Protein AF-A0A1F8SZS9-F1 (afdb_monomer_lite)

Structure (mmCIF, N/CA/C/O backbone):
data_AF-A0A1F8SZS9-F1
#
_entry.id   AF-A0A1F8SZS9-F1
#
loop_
_atom_site.group_PDB
_atom_site.id
_atom_site.type_symbol
_atom_site.label_atom_id
_atom_site.label_alt_id
_atom_site.label_comp_id
_atom_site.label_asym_id
_atom_site.label_entity_id
_atom_site.label_seq_id
_atom_site.pdbx_PDB_ins_code
_atom_site.Cartn_x
_atom_site.Cartn_y
_atom_site.Cartn_z
_atom_site.occupancy
_atom_site.B_iso_or_equiv
_atom_site.auth_seq_id
_atom_site.auth_comp_id
_atom_site.auth_asym_id
_atom_site.auth_atom_id
_atom_site.pdbx_PDB_model_num
ATOM 1 N N . MET A 1 1 ? -7.860 -4.361 28.506 1.00 60.66 1 MET A N 1
ATOM 2 C CA . MET A 1 1 ? -7.826 -3.673 27.198 1.00 60.66 1 MET A CA 1
ATOM 3 C C . MET A 1 1 ? -7.583 -4.716 26.126 1.00 60.66 1 MET A C 1
ATOM 5 O O . MET A 1 1 ? -6.578 -5.407 26.215 1.00 60.66 1 MET A O 1
ATOM 9 N N . ARG A 1 2 ? -8.498 -4.829 25.161 1.00 69.94 2 ARG A N 1
ATOM 10 C CA . ARG A 1 2 ? -8.515 -5.878 24.128 1.00 69.94 2 ARG A CA 1
ATOM 11 C C . ARG A 1 2 ? -7.400 -5.797 23.078 1.00 69.94 2 ARG A C 1
ATOM 13 O O . ARG A 1 2 ? -7.067 -6.808 22.478 1.00 69.94 2 ARG A O 1
ATOM 20 N N . TYR A 1 3 ? -6.812 -4.616 22.902 1.00 73.62 3 TYR A N 1
ATOM 21 C CA . TYR A 1 3 ? -5.736 -4.363 21.941 1.00 73.62 3 TYR A CA 1
ATOM 22 C C . TYR A 1 3 ? -4.439 -3.988 22.655 1.00 73.62 3 TYR A C 1
ATOM 24 O O . TYR A 1 3 ? -4.459 -3.158 23.577 1.00 73.62 3 TYR A O 1
ATOM 32 N N . GLN A 1 4 ? -3.318 -4.553 22.215 1.00 79.56 4 GLN A N 1
ATOM 33 C CA . GLN A 1 4 ? -1.979 -4.225 22.712 1.00 79.56 4 GLN A CA 1
ATOM 34 C C . GLN A 1 4 ? -1.351 -3.065 21.927 1.00 79.56 4 GLN A C 1
ATOM 36 O O . GLN A 1 4 ? -1.875 -2.597 20.915 1.00 79.56 4 GLN A O 1
ATOM 41 N N . LYS A 1 5 ? -0.232 -2.541 22.431 1.00 80.62 5 LYS A N 1
ATOM 42 C CA . LYS A 1 5 ? 0.551 -1.518 21.731 1.00 80.62 5 LYS A CA 1
ATOM 43 C 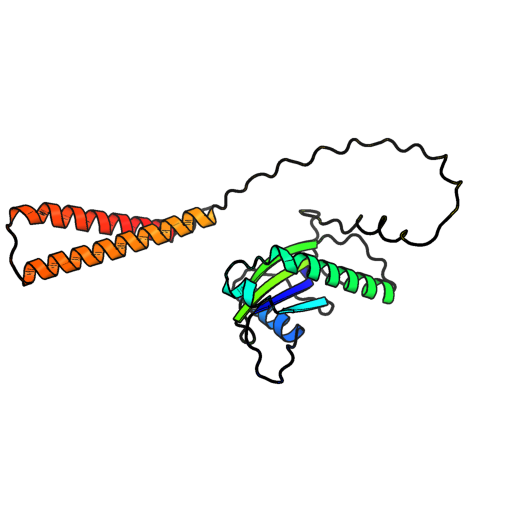C . LYS A 1 5 ? 1.078 -2.077 20.407 1.00 80.62 5 LYS A C 1
ATOM 45 O O . LYS A 1 5 ? 1.486 -3.232 20.360 1.00 80.62 5 LYS A O 1
ATOM 50 N N . ASN A 1 6 ? 1.126 -1.237 19.372 1.00 80.94 6 ASN A N 1
ATOM 51 C CA . ASN A 1 6 ? 1.583 -1.593 18.025 1.00 80.94 6 ASN A CA 1
ATOM 52 C C . ASN A 1 6 ? 0.729 -2.683 17.355 1.00 80.94 6 ASN A C 1
ATOM 54 O O . ASN A 1 6 ? 1.156 -3.292 16.376 1.00 80.94 6 ASN A O 1
ATOM 58 N N . GLU A 1 7 ? -0.492 -2.909 17.840 1.00 86.19 7 GLU A N 1
ATOM 59 C CA . GLU A 1 7 ? -1.456 -3.754 17.147 1.00 86.19 7 GLU A CA 1
ATOM 60 C C . GLU A 1 7 ? -2.302 -2.934 16.178 1.00 86.19 7 GLU A C 1
ATOM 62 O O . GLU A 1 7 ? -2.749 -1.820 16.476 1.00 86.19 7 GLU A O 1
ATOM 67 N N . ILE A 1 8 ? -2.551 -3.519 15.011 1.00 86.62 8 ILE A N 1
ATOM 68 C CA . ILE A 1 8 ? -3.539 -3.032 14.059 1.00 86.62 8 ILE A CA 1
ATOM 69 C C . ILE A 1 8 ? -4.911 -3.328 14.642 1.00 86.62 8 ILE A C 1
ATOM 71 O O . ILE A 1 8 ? -5.276 -4.482 14.853 1.00 86.62 8 ILE A O 1
ATOM 75 N N . ILE A 1 9 ? -5.693 -2.286 14.876 1.00 87.62 9 ILE A N 1
ATOM 76 C CA . ILE A 1 9 ? -7.058 -2.426 15.385 1.00 87.62 9 ILE A CA 1
ATOM 77 C C . ILE A 1 9 ? -8.066 -2.511 14.240 1.00 87.62 9 ILE A C 1
ATOM 79 O O . ILE A 1 9 ? -9.063 -3.213 14.341 1.00 87.62 9 ILE A O 1
ATOM 83 N N . SER A 1 10 ? -7.782 -1.834 13.129 1.00 90.56 10 SER A N 1
ATOM 84 C CA . SER A 1 10 ? -8.660 -1.721 11.969 1.00 90.56 10 SER A CA 1
ATOM 85 C C . SER A 1 10 ? -7.823 -1.698 10.700 1.00 90.56 10 SER A C 1
ATOM 87 O O . SER A 1 10 ? -6.796 -1.013 10.647 1.00 90.56 10 SER A O 1
ATOM 89 N N . MET A 1 11 ? -8.279 -2.434 9.689 1.00 92.94 11 MET A N 1
ATOM 90 C CA . MET A 1 11 ? -7.654 -2.503 8.376 1.00 92.94 11 MET A CA 1
ATOM 91 C C . MET A 1 11 ? -8.708 -2.319 7.286 1.00 92.94 11 MET A C 1
ATOM 93 O O . MET A 1 11 ? -9.711 -3.028 7.236 1.00 92.94 11 MET A O 1
ATOM 97 N N . ALA A 1 12 ? -8.465 -1.366 6.395 1.00 92.81 12 ALA A N 1
ATOM 98 C CA . ALA A 1 12 ? -9.247 -1.158 5.187 1.00 92.81 12 ALA A CA 1
ATOM 99 C C . ALA A 1 12 ? -8.382 -1.472 3.970 1.00 92.81 12 ALA A C 1
ATOM 101 O O . ALA A 1 12 ? -7.232 -1.040 3.881 1.00 92.81 12 ALA A O 1
ATOM 102 N N . ILE A 1 13 ? -8.946 -2.223 3.036 1.00 92.12 13 ILE A N 1
ATOM 103 C CA . ILE A 1 13 ? -8.256 -2.722 1.859 1.00 92.12 13 ILE A CA 1
ATOM 104 C C . ILE A 1 13 ? -9.070 -2.319 0.638 1.00 92.12 13 ILE A C 1
ATOM 106 O O . ILE A 1 13 ? -10.194 -2.781 0.461 1.00 92.12 13 ILE A O 1
ATOM 110 N N . VAL A 1 14 ? -8.497 -1.500 -0.234 1.00 90.56 14 VAL A N 1
ATOM 111 C CA . VAL A 1 14 ? -9.049 -1.303 -1.573 1.00 90.56 14 VAL A CA 1
ATOM 112 C C . VAL A 1 14 ? -8.185 -2.048 -2.566 1.00 90.56 14 VAL A C 1
ATOM 114 O O . VAL A 1 14 ? -6.978 -1.818 -2.639 1.00 90.56 14 VAL A O 1
ATOM 117 N N . TYR A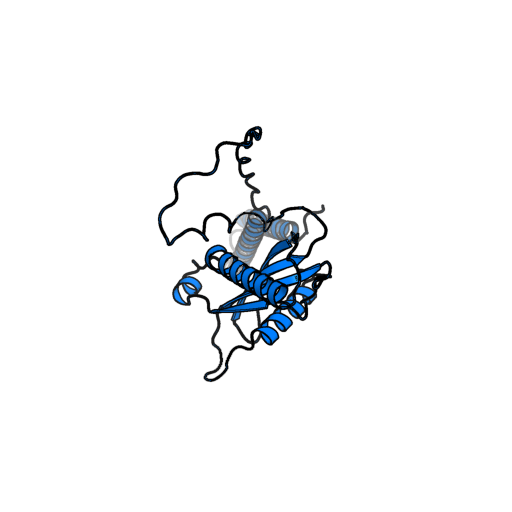 1 15 ? -8.788 -2.960 -3.317 1.00 89.75 15 TYR A N 1
ATOM 118 C CA . TYR A 1 15 ? -8.065 -3.804 -4.256 1.00 89.75 15 TYR A CA 1
ATOM 119 C C . TYR A 1 15 ? -8.578 -3.640 -5.679 1.00 89.75 15 TYR A C 1
ATOM 121 O O . TYR A 1 15 ? -9.755 -3.377 -5.904 1.00 89.75 15 TYR A O 1
ATOM 129 N N . GLU A 1 16 ? -7.689 -3.861 -6.639 1.00 86.19 16 GLU A N 1
ATOM 130 C CA . GLU A 1 16 ? -8.059 -4.065 -8.031 1.00 86.19 16 GLU A CA 1
ATOM 131 C C . GLU A 1 16 ? -7.363 -5.304 -8.594 1.00 86.19 16 GLU A C 1
ATOM 133 O O . GLU A 1 16 ? -6.205 -5.591 -8.274 1.00 86.19 16 GLU A O 1
ATOM 138 N N . GLY A 1 17 ? -8.094 -6.058 -9.411 1.00 76.19 17 GLY A N 1
ATOM 139 C CA . GLY A 1 17 ? -7.655 -7.325 -9.987 1.00 76.19 17 GLY A CA 1
ATOM 140 C C . GLY A 1 17 ? -8.827 -8.264 -10.260 1.00 76.19 17 GLY A C 1
ATOM 141 O O . GLY A 1 17 ? -9.893 -8.145 -9.658 1.00 76.19 17 GLY A O 1
ATOM 142 N N . HIS A 1 18 ? -8.627 -9.206 -11.182 1.00 68.19 18 HIS A N 1
ATOM 143 C CA . HIS A 1 18 ? -9.627 -10.228 -11.479 1.00 68.19 18 HIS A CA 1
ATOM 144 C C . HIS A 1 18 ? -9.507 -11.375 -10.479 1.00 68.19 18 HIS A C 1
ATOM 146 O O . HIS A 1 18 ? -8.478 -12.046 -10.420 1.00 68.19 18 HIS A O 1
ATOM 152 N N . LEU A 1 19 ? -10.580 -11.626 -9.731 1.00 71.12 19 LEU A N 1
ATOM 153 C CA . LEU A 1 19 ? -10.731 -12.876 -8.997 1.00 71.12 19 LEU A CA 1
ATOM 154 C C . LEU A 1 19 ? -11.171 -13.975 -9.975 1.00 71.12 19 LEU A C 1
ATOM 156 O O . LEU A 1 19 ? -11.978 -13.702 -10.871 1.00 71.12 19 LEU A O 1
ATOM 160 N N . PRO A 1 20 ? -10.678 -15.216 -9.827 1.00 70.75 20 PRO A N 1
ATOM 161 C CA . PRO A 1 20 ? -11.191 -16.343 -10.593 1.00 70.75 20 PRO A CA 1
ATOM 162 C C . PRO A 1 20 ? -12.713 -16.454 -10.442 1.00 70.75 20 PRO A C 1
ATOM 164 O O . PRO A 1 20 ? -13.258 -16.231 -9.357 1.00 70.75 20 PRO A O 1
ATOM 167 N N . GLN A 1 21 ? -13.411 -16.792 -11.529 1.00 68.62 21 GLN A N 1
ATOM 168 C CA . GLN A 1 21 ? -14.869 -16.930 -11.503 1.00 68.62 21 GLN A CA 1
ATOM 169 C C . GLN A 1 21 ? -15.297 -17.927 -10.415 1.00 68.62 21 GLN A C 1
ATOM 171 O O . GLN A 1 21 ? -14.806 -19.051 -10.366 1.00 68.62 21 GLN A O 1
ATOM 176 N N . GLY A 1 22 ? -16.223 -17.506 -9.549 1.00 68.19 22 GLY A N 1
ATOM 177 C CA . GLY A 1 22 ? -16.738 -18.333 -8.454 1.00 68.19 22 GLY A CA 1
ATOM 178 C C . GLY A 1 22 ? -15.904 -18.315 -7.168 1.00 68.19 22 GLY A C 1
ATOM 179 O O . GLY A 1 22 ? -16.245 -19.034 -6.232 1.00 68.19 22 GLY A O 1
ATOM 180 N N . HIS A 1 23 ? -14.847 -17.502 -7.077 1.00 71.69 23 HIS A N 1
ATOM 181 C CA . HIS A 1 23 ? -14.125 -17.288 -5.822 1.00 71.69 23 HIS A CA 1
ATOM 182 C C . HIS A 1 23 ? -14.594 -16.032 -5.090 1.00 71.69 23 HIS A C 1
ATOM 184 O O . HIS A 1 23 ? -14.613 -14.930 -5.636 1.00 71.69 23 HIS A O 1
ATOM 190 N N . THR A 1 24 ? -14.949 -16.208 -3.818 1.00 80.06 24 THR A N 1
ATOM 191 C CA . THR A 1 24 ? -15.121 -15.117 -2.860 1.00 80.06 24 THR A CA 1
ATOM 192 C C . THR A 1 24 ? -13.763 -14.757 -2.280 1.00 80.06 24 THR A C 1
ATOM 194 O O . THR A 1 24 ? -13.006 -15.644 -1.886 1.00 80.06 24 THR A O 1
ATOM 197 N N . LEU A 1 25 ? -13.454 -13.465 -2.211 1.00 83.00 25 LEU A N 1
ATOM 198 C CA . LEU A 1 25 ? -12.228 -12.999 -1.580 1.00 83.00 25 LEU A CA 1
ATOM 199 C C . LEU A 1 25 ? -12.282 -13.275 -0.073 1.00 83.00 25 LEU A C 1
ATOM 201 O O . LEU A 1 25 ? -13.131 -12.717 0.624 1.00 83.00 25 LEU A O 1
ATOM 205 N N . ASP A 1 26 ? -11.361 -14.097 0.426 1.00 89.12 26 ASP A N 1
ATOM 206 C CA . ASP A 1 26 ? -11.123 -14.205 1.863 1.00 89.12 26 ASP A CA 1
ATOM 207 C C . ASP A 1 26 ? -10.348 -12.966 2.329 1.00 89.12 26 ASP A C 1
ATOM 209 O O . ASP A 1 26 ? -9.155 -12.792 2.067 1.00 89.12 26 ASP A O 1
ATOM 213 N N . VAL A 1 27 ? -11.078 -12.075 2.994 1.00 90.06 27 VAL A N 1
ATOM 214 C CA . VAL A 1 27 ? -10.586 -10.774 3.445 1.00 90.06 27 VAL A CA 1
ATOM 215 C C . VAL A 1 27 ? -9.492 -10.920 4.506 1.00 90.06 27 VAL A C 1
ATOM 217 O O . VAL A 1 27 ? -8.547 -10.130 4.515 1.00 90.06 27 VAL A O 1
ATOM 220 N N . HIS A 1 28 ? -9.573 -11.941 5.363 1.00 88.19 28 HIS A N 1
ATOM 221 C CA . HIS A 1 28 ? -8.559 -12.183 6.388 1.00 88.19 28 HIS A CA 1
ATOM 222 C C . HIS A 1 28 ? -7.300 -12.806 5.790 1.00 88.19 28 HIS A C 1
ATOM 224 O O . HIS A 1 28 ? -6.203 -12.355 6.113 1.00 88.19 28 HIS A O 1
ATOM 230 N N . ALA A 1 29 ? -7.439 -13.762 4.865 1.00 88.19 29 ALA A N 1
ATOM 231 C CA . ALA A 1 29 ? -6.288 -14.310 4.146 1.00 88.19 29 ALA A CA 1
ATOM 232 C C . ALA A 1 29 ? -5.534 -13.216 3.369 1.00 88.19 29 ALA A C 1
ATOM 234 O O . ALA A 1 29 ? -4.303 -13.160 3.406 1.00 88.19 29 ALA A O 1
ATOM 235 N N . LEU A 1 30 ? -6.269 -12.298 2.728 1.00 88.81 30 LEU A N 1
ATOM 236 C CA . LEU A 1 30 ? -5.680 -11.144 2.051 1.00 88.81 30 LEU A CA 1
ATOM 237 C C . LEU A 1 30 ? -4.950 -10.214 3.035 1.00 88.81 30 LEU A C 1
ATOM 239 O O . LEU A 1 30 ? -3.834 -9.778 2.751 1.00 88.81 30 LEU A O 1
ATOM 243 N N . ALA A 1 31 ? -5.549 -9.917 4.191 1.00 90.06 31 ALA A N 1
ATOM 244 C CA . ALA A 1 31 ? -4.918 -9.094 5.220 1.00 90.06 31 ALA A CA 1
ATOM 245 C C . ALA A 1 31 ? -3.613 -9.706 5.741 1.00 90.06 31 ALA A C 1
ATOM 247 O O . ALA A 1 31 ? -2.607 -9.002 5.832 1.00 90.06 31 ALA A O 1
ATOM 248 N N . SER A 1 32 ? -3.607 -11.009 6.030 1.00 89.69 32 SER A N 1
ATOM 249 C CA . SER A 1 32 ? -2.408 -11.733 6.458 1.00 89.69 32 SER A CA 1
ATOM 250 C C . SER A 1 32 ? -1.299 -11.663 5.408 1.00 89.69 32 SER A C 1
ATOM 252 O O . SER A 1 32 ? -0.180 -11.281 5.737 1.00 89.69 32 SER A O 1
ATOM 254 N N . GLU A 1 33 ? -1.609 -11.919 4.132 1.00 89.88 33 GLU A N 1
ATOM 255 C CA . GLU A 1 33 ? -0.614 -11.844 3.053 1.00 89.88 33 GLU A CA 1
ATOM 256 C C . GLU A 1 33 ? -0.013 -10.433 2.910 1.00 89.88 33 GLU A C 1
ATOM 258 O O . GLU A 1 33 ? 1.193 -10.264 2.709 1.00 89.88 33 GLU A O 1
ATOM 263 N N . ILE A 1 34 ? -0.853 -9.398 3.006 1.00 89.75 34 ILE A N 1
ATOM 264 C CA . ILE A 1 34 ? -0.411 -8.000 2.957 1.00 89.75 34 ILE A CA 1
ATOM 265 C C . ILE A 1 34 ? 0.549 -7.697 4.106 1.00 89.75 34 ILE A C 1
ATOM 267 O O . ILE A 1 34 ? 1.556 -7.019 3.888 1.00 89.75 34 ILE A O 1
ATOM 271 N N . MET A 1 35 ? 0.242 -8.185 5.308 1.00 89.06 35 MET A N 1
ATOM 272 C CA . MET A 1 35 ? 1.070 -7.979 6.492 1.00 89.06 35 MET A CA 1
ATOM 273 C C . MET A 1 35 ? 2.418 -8.680 6.373 1.00 89.06 35 MET A C 1
ATOM 275 O O . MET A 1 35 ? 3.444 -8.031 6.573 1.00 89.06 35 MET A O 1
ATOM 279 N N . ASP A 1 36 ? 2.430 -9.939 5.931 1.00 87.69 36 ASP A N 1
ATOM 280 C CA . ASP A 1 36 ? 3.664 -10.688 5.684 1.00 87.69 36 ASP A CA 1
ATOM 281 C C . ASP A 1 36 ? 4.577 -9.939 4.703 1.00 87.69 36 ASP A C 1
ATOM 283 O O . ASP A 1 36 ? 5.782 -9.790 4.925 1.00 87.69 36 ASP A O 1
ATOM 287 N N . LYS A 1 37 ? 4.000 -9.391 3.627 1.00 86.31 37 LYS A N 1
ATOM 288 C CA . LYS A 1 37 ? 4.744 -8.580 2.656 1.00 86.31 37 LYS A CA 1
ATOM 289 C C . LYS A 1 37 ? 5.247 -7.274 3.252 1.00 86.31 37 LYS A C 1
ATOM 291 O O . LYS A 1 37 ? 6.403 -6.920 3.026 1.00 86.31 37 LYS A O 1
ATOM 296 N N . ALA A 1 38 ? 4.419 -6.566 4.017 1.00 84.56 38 ALA A N 1
ATOM 297 C CA . ALA A 1 38 ? 4.803 -5.316 4.667 1.00 84.56 38 ALA A CA 1
ATOM 298 C C . ALA A 1 38 ? 5.952 -5.510 5.677 1.00 84.56 38 ALA A C 1
ATOM 300 O O . ALA A 1 38 ? 6.813 -4.633 5.810 1.00 84.56 38 ALA A O 1
ATOM 301 N N . HIS A 1 39 ? 6.009 -6.667 6.345 1.00 85.31 39 HIS A N 1
ATOM 302 C CA . HIS A 1 39 ? 7.130 -7.061 7.201 1.00 85.31 39 HIS A CA 1
ATOM 303 C C . HIS A 1 39 ? 8.397 -7.362 6.404 1.00 85.31 39 HIS A C 1
ATOM 305 O O . HIS A 1 39 ? 9.466 -6.886 6.780 1.00 85.31 39 HIS A O 1
ATOM 311 N N . GLN A 1 40 ? 8.295 -8.072 5.276 1.00 83.75 40 GLN A N 1
ATOM 312 C CA . GLN A 1 40 ? 9.451 -8.370 4.415 1.00 83.75 40 GLN A CA 1
ATOM 313 C C . GLN A 1 40 ? 10.144 -7.107 3.891 1.00 83.75 40 GLN A C 1
ATOM 315 O O . GLN A 1 40 ? 11.370 -7.060 3.813 1.00 83.75 40 GLN A O 1
ATOM 320 N N . VAL A 1 41 ? 9.375 -6.067 3.558 1.00 78.50 41 VAL A N 1
ATOM 321 C CA . VAL A 1 41 ? 9.920 -4.773 3.106 1.00 78.50 41 VAL A CA 1
ATOM 322 C C . VAL A 1 41 ? 10.275 -3.828 4.259 1.00 78.50 41 VAL A C 1
ATOM 324 O O . VAL A 1 41 ? 10.590 -2.662 4.024 1.00 78.50 41 VAL A O 1
ATOM 327 N N . ASN A 1 42 ? 10.223 -4.319 5.502 1.00 76.00 42 ASN A N 1
ATOM 328 C CA . ASN A 1 42 ? 10.530 -3.588 6.729 1.00 76.00 42 ASN A CA 1
ATOM 329 C C . ASN A 1 42 ? 9.704 -2.293 6.911 1.00 76.00 42 ASN A C 1
ATOM 331 O O . ASN A 1 42 ? 10.133 -1.369 7.599 1.00 76.00 42 ASN A O 1
ATOM 335 N N . GLN A 1 43 ? 8.524 -2.204 6.281 1.00 70.56 43 GLN A N 1
ATOM 336 C CA . GLN A 1 43 ? 7.649 -1.024 6.351 1.00 70.56 43 GLN A CA 1
ATOM 337 C C . GLN A 1 43 ? 6.847 -0.973 7.654 1.00 70.56 43 GLN A C 1
ATOM 339 O O . GLN A 1 43 ? 6.544 0.111 8.144 1.00 70.56 43 GLN A O 1
ATOM 344 N N . LEU A 1 44 ? 6.511 -2.140 8.208 1.00 76.69 44 LEU A N 1
ATOM 345 C CA . LEU A 1 44 ? 5.716 -2.300 9.429 1.00 76.69 44 LEU A CA 1
ATOM 346 C C . LEU A 1 44 ? 6.443 -3.170 10.460 1.00 76.69 44 LEU A C 1
ATOM 348 O O . LEU A 1 44 ? 5.815 -3.972 11.151 1.00 76.69 44 LEU A O 1
ATOM 352 N N . ALA A 1 45 ? 7.772 -3.050 10.532 1.00 69.44 45 ALA A N 1
ATOM 353 C CA . ALA A 1 45 ? 8.568 -3.756 11.529 1.00 69.44 45 ALA A CA 1
ATOM 354 C C . ALA A 1 45 ? 7.945 -3.541 12.917 1.00 69.44 45 ALA A C 1
ATOM 356 O O . ALA A 1 45 ? 7.676 -2.401 13.289 1.00 69.44 45 ALA A O 1
ATOM 357 N N . GLU A 1 46 ? 7.685 -4.630 13.645 1.00 78.38 46 GLU A N 1
ATOM 358 C CA . GLU A 1 46 ? 7.100 -4.643 15.001 1.00 78.38 46 GLU A CA 1
ATOM 359 C C . GLU A 1 46 ? 5.576 -4.435 15.110 1.00 78.38 46 GLU A C 1
ATOM 361 O O . GLU A 1 46 ? 5.035 -4.591 16.204 1.00 78.38 46 GLU A O 1
ATOM 366 N N . ILE A 1 47 ? 4.859 -4.141 14.017 1.00 83.75 47 ILE A N 1
ATOM 367 C CA . ILE A 1 47 ? 3.394 -3.978 14.039 1.00 83.75 47 ILE A CA 1
ATOM 368 C C . ILE A 1 47 ? 2.713 -5.310 13.726 1.00 83.75 47 ILE A C 1
ATOM 370 O O . ILE A 1 47 ? 3.023 -5.939 12.716 1.00 83.75 47 ILE A O 1
ATOM 374 N N . GLN A 1 48 ? 1.758 -5.731 14.555 1.00 86.06 48 GLN A N 1
ATOM 375 C CA . GLN A 1 48 ? 1.067 -7.018 14.400 1.00 86.06 48 GLN A CA 1
ATOM 376 C C . GLN A 1 48 ? -0.415 -6.838 14.068 1.00 86.06 48 GLN A C 1
ATOM 378 O O . GLN A 1 48 ? -1.053 -5.879 14.505 1.00 86.06 48 GLN A O 1
ATOM 383 N N . LEU A 1 49 ? -0.969 -7.775 13.296 1.00 85.06 49 LEU A N 1
ATOM 384 C CA . LEU A 1 49 ? -2.409 -7.860 13.068 1.00 85.06 49 LEU A CA 1
ATOM 385 C C . LEU A 1 49 ? -3.062 -8.488 14.303 1.00 85.06 49 LEU A C 1
ATOM 387 O O . LEU A 1 49 ? -2.731 -9.616 14.665 1.00 85.06 49 LEU A O 1
ATOM 391 N N . SER A 1 50 ? -3.960 -7.758 14.963 1.00 85.25 50 SER A N 1
ATOM 392 C CA . SER A 1 50 ? -4.665 -8.274 16.136 1.00 85.25 50 SER A CA 1
ATOM 393 C C . SER A 1 50 ? -5.633 -9.393 15.717 1.00 85.25 50 SER A C 1
ATOM 395 O O . SER A 1 50 ? -6.279 -9.292 14.672 1.00 85.25 50 SER A O 1
ATOM 397 N N . PRO A 1 51 ? -5.839 -10.441 16.533 1.00 82.50 51 PRO A N 1
ATOM 398 C CA . PRO A 1 51 ? -6.883 -11.438 16.270 1.00 82.50 51 PRO A CA 1
ATOM 399 C C . PRO A 1 51 ? -8.299 -10.839 16.279 1.00 82.50 51 PRO A C 1
ATOM 401 O O . PRO A 1 51 ? -9.242 -11.468 15.808 1.00 82.50 51 PRO A O 1
ATOM 404 N N . HIS A 1 52 ? -8.458 -9.630 16.823 1.00 84.94 52 HIS A N 1
ATOM 405 C CA . HIS A 1 52 ? -9.719 -8.895 16.861 1.00 84.94 52 HIS A CA 1
ATOM 406 C C . HIS A 1 52 ? -9.792 -7.770 15.825 1.00 84.94 52 HIS A C 1
ATOM 408 O O . HIS A 1 52 ? -10.723 -6.969 15.870 1.00 84.94 52 HIS A O 1
ATOM 414 N N . THR A 1 53 ? -8.824 -7.677 14.906 1.00 87.56 53 THR A N 1
ATOM 415 C CA . THR A 1 53 ? -8.852 -6.652 13.863 1.00 87.56 53 THR A CA 1
ATOM 416 C C . THR A 1 53 ? -10.084 -6.829 12.985 1.00 87.56 53 THR A C 1
ATOM 418 O O . THR A 1 53 ? -10.284 -7.881 12.377 1.00 87.56 53 THR A O 1
ATOM 421 N N . ILE A 1 54 ? -10.867 -5.761 12.851 1.00 89.88 54 ILE A N 1
ATOM 422 C CA . ILE A 1 54 ? -11.907 -5.691 11.827 1.00 89.88 54 ILE A CA 1
ATOM 423 C C . ILE A 1 54 ? -11.251 -5.313 10.502 1.00 89.88 54 ILE A C 1
ATOM 425 O O . ILE A 1 54 ? -10.602 -4.267 10.385 1.00 89.88 54 ILE A O 1
ATOM 429 N N . VAL A 1 55 ? -11.416 -6.186 9.509 1.00 92.62 55 VAL A N 1
ATOM 430 C CA . VAL A 1 55 ? -10.870 -6.008 8.165 1.00 92.62 55 VAL A CA 1
ATOM 431 C C . VAL A 1 55 ? -12.015 -5.829 7.178 1.00 92.62 55 VAL A C 1
ATOM 433 O O . VAL A 1 55 ? -12.894 -6.684 7.074 1.00 92.62 55 VAL A O 1
ATOM 436 N N . LYS A 1 56 ? -11.981 -4.743 6.405 1.00 92.62 56 LYS A N 1
ATOM 437 C CA . LYS A 1 56 ? -12.878 -4.550 5.262 1.00 92.62 56 LYS A CA 1
ATOM 438 C C . LYS A 1 56 ? -12.091 -4.501 3.972 1.00 92.62 56 LYS A C 1
ATOM 440 O O . LYS A 1 56 ? -11.089 -3.796 3.884 1.00 92.62 56 LYS A O 1
ATOM 445 N N . ALA A 1 57 ? -12.590 -5.202 2.960 1.00 90.75 57 ALA A N 1
ATOM 446 C CA . ALA A 1 57 ? -12.063 -5.131 1.610 1.00 90.75 57 ALA A CA 1
ATOM 447 C C . ALA A 1 57 ? -13.144 -4.664 0.638 1.00 90.75 57 ALA A C 1
ATOM 449 O O . ALA A 1 57 ? -14.270 -5.159 0.665 1.00 90.75 57 ALA A O 1
ATOM 450 N N . GLN A 1 58 ? -12.785 -3.739 -0.242 1.00 89.88 58 GLN A N 1
ATOM 451 C CA . GLN A 1 58 ? -13.647 -3.250 -1.305 1.00 89.88 58 GLN A CA 1
ATOM 452 C C . GLN A 1 58 ? -12.880 -3.256 -2.621 1.00 89.88 58 GLN A C 1
ATOM 454 O O . GLN A 1 58 ? -11.696 -2.926 -2.675 1.00 89.88 58 GLN A O 1
ATOM 459 N N . ARG A 1 59 ? -13.566 -3.641 -3.695 1.00 87.25 59 ARG A N 1
ATOM 460 C CA . ARG A 1 59 ? -13.004 -3.524 -5.033 1.00 87.25 59 ARG A CA 1
ATOM 461 C C . ARG A 1 59 ? -13.021 -2.059 -5.473 1.00 87.25 59 ARG A C 1
ATOM 463 O O . ARG A 1 59 ? -14.043 -1.392 -5.314 1.00 87.25 59 ARG A O 1
ATOM 470 N N . ALA A 1 60 ? -11.908 -1.581 -6.020 1.00 86.25 60 ALA A N 1
ATOM 471 C CA . ALA A 1 60 ? -11.821 -0.253 -6.606 1.00 86.25 60 ALA A CA 1
ATOM 472 C C . ALA A 1 60 ? -12.790 -0.118 -7.789 1.00 86.25 60 ALA A C 1
ATOM 474 O O . ALA A 1 60 ? -13.119 -1.089 -8.471 1.00 86.25 60 ALA A O 1
ATOM 475 N N . ASP A 1 61 ? -13.219 1.112 -8.054 1.00 83.31 61 ASP A N 1
ATOM 476 C CA . ASP A 1 61 ? -13.901 1.441 -9.301 1.00 83.31 61 ASP A CA 1
ATOM 477 C C . ASP A 1 61 ? -12.921 1.234 -10.469 1.00 83.31 61 ASP A C 1
ATOM 479 O O . ASP A 1 61 ? -11.937 1.969 -10.597 1.00 83.31 61 ASP A O 1
ATOM 483 N N . GLU A 1 62 ? -13.181 0.215 -11.298 1.00 80.50 62 GLU A N 1
ATOM 484 C CA . GLU A 1 62 ? -12.327 -0.157 -12.432 1.00 80.50 62 GLU A CA 1
ATOM 485 C C . GLU A 1 62 ? -12.062 1.046 -13.344 1.00 80.50 62 GLU A C 1
ATOM 487 O O . GLU A 1 62 ? -10.923 1.302 -13.738 1.00 80.50 62 GLU A O 1
ATOM 492 N N . GLN A 1 63 ? -13.103 1.825 -13.654 1.00 81.44 63 GLN A N 1
ATOM 493 C CA . GLN A 1 63 ? -13.005 2.935 -14.591 1.00 81.44 63 GLN A CA 1
ATOM 494 C C . GLN A 1 63 ? -12.065 4.012 -14.050 1.00 81.44 63 GLN A C 1
ATOM 496 O O . GLN A 1 63 ? -11.186 4.470 -14.782 1.00 81.44 63 GLN A O 1
ATOM 501 N N . LYS A 1 64 ? -12.209 4.371 -12.768 1.00 78.50 64 LYS A N 1
ATOM 502 C CA . LYS A 1 64 ? -11.322 5.339 -12.099 1.00 78.50 64 LYS A CA 1
ATOM 503 C C . LYS A 1 64 ? -9.898 4.813 -11.931 1.00 78.50 64 LYS A C 1
ATOM 505 O O . LYS A 1 64 ? -8.942 5.591 -11.959 1.00 78.50 64 LYS A O 1
ATOM 510 N N . PHE A 1 65 ? -9.750 3.507 -11.721 1.00 78.25 65 PHE A N 1
ATOM 511 C CA . PHE A 1 65 ? -8.449 2.874 -11.546 1.00 78.25 65 PHE A CA 1
ATOM 512 C C . PHE A 1 65 ? -7.644 2.890 -12.849 1.00 78.25 65 PHE A C 1
ATOM 514 O O . PHE A 1 65 ? -6.511 3.377 -12.863 1.00 78.25 65 PHE A O 1
ATOM 521 N N . TYR A 1 66 ? -8.230 2.432 -13.961 1.00 77.69 66 TYR A N 1
ATOM 522 C CA . TYR A 1 66 ? -7.542 2.386 -15.257 1.00 77.69 66 TYR A CA 1
ATOM 523 C C . TYR A 1 66 ? -7.377 3.763 -15.910 1.00 77.69 66 TYR A C 1
ATOM 525 O O . TYR A 1 66 ? -6.462 3.940 -16.713 1.00 77.69 66 TYR A O 1
ATOM 533 N N . SER A 1 67 ? -8.184 4.763 -15.540 1.00 81.06 67 SER A N 1
ATOM 534 C CA . SER A 1 67 ? -7.943 6.157 -15.938 1.00 81.06 67 SER A CA 1
ATOM 535 C C . SER A 1 67 ? -6.787 6.817 -15.176 1.00 81.06 67 SER A C 1
ATOM 537 O O . SER A 1 67 ? -6.413 7.942 -15.501 1.00 81.06 67 SER A O 1
ATOM 539 N N . GLY A 1 68 ? -6.223 6.152 -14.158 1.00 74.12 68 GLY A N 1
ATOM 540 C CA . GLY A 1 68 ? -5.140 6.685 -13.328 1.00 74.12 68 GLY A CA 1
ATOM 541 C C . GLY A 1 68 ? -5.569 7.810 -12.382 1.00 74.12 68 GLY A C 1
ATOM 542 O O . GLY A 1 68 ? -4.716 8.437 -11.760 1.00 74.12 68 GLY A O 1
ATOM 543 N N . SER A 1 69 ? -6.874 8.064 -12.263 1.00 75.50 69 SER A N 1
ATOM 544 C CA . SER A 1 69 ? -7.448 9.110 -11.408 1.00 75.50 69 SER A CA 1
ATOM 545 C C . SER A 1 69 ? -7.911 8.585 -10.048 1.00 75.50 69 SER A C 1
ATOM 547 O O . SER A 1 69 ? -8.576 9.306 -9.313 1.00 75.50 69 SER A O 1
ATOM 549 N N . TYR A 1 70 ? -7.635 7.319 -9.734 1.00 76.88 70 TYR A N 1
ATOM 550 C CA . TYR A 1 70 ? -8.014 6.728 -8.459 1.00 76.88 70 TYR A CA 1
ATOM 551 C C . TYR A 1 70 ? -7.098 7.221 -7.336 1.00 76.88 70 TYR A C 1
ATOM 553 O O . TYR A 1 70 ? -5.905 6.897 -7.315 1.00 76.88 70 TYR A O 1
ATOM 561 N N . GLU A 1 71 ? -7.666 7.956 -6.380 1.00 77.12 71 GLU A N 1
ATOM 562 C CA . GLU A 1 71 ? -6.978 8.351 -5.157 1.00 77.12 71 GLU A CA 1
ATOM 563 C C . GLU A 1 71 ? -7.494 7.537 -3.958 1.00 77.12 71 GLU A C 1
ATOM 565 O O . GLU A 1 71 ? -8.681 7.562 -3.644 1.00 77.12 71 GLU A O 1
ATOM 570 N N . PRO A 1 72 ? -6.612 6.847 -3.212 1.00 71.38 72 PRO A N 1
ATOM 571 C CA . PRO A 1 72 ? -7.016 6.048 -2.051 1.00 71.38 72 PRO A CA 1
ATOM 572 C C . PRO A 1 72 ? -7.579 6.896 -0.896 1.00 71.38 72 PRO A C 1
ATOM 574 O O . PRO A 1 72 ? -8.169 6.352 0.036 1.00 71.38 72 PRO A O 1
ATOM 577 N N . ALA A 1 73 ? -7.382 8.218 -0.940 1.00 76.44 73 ALA A N 1
ATOM 578 C CA . ALA A 1 73 ? -7.916 9.167 0.030 1.00 76.44 73 ALA A CA 1
ATOM 579 C C . ALA A 1 73 ? -9.450 9.285 -0.025 1.00 76.44 73 ALA A C 1
ATOM 581 O O . ALA A 1 73 ? -10.041 9.725 0.959 1.00 76.44 73 ALA A O 1
ATOM 582 N N . ASP A 1 74 ? -10.080 8.860 -1.124 1.00 79.56 74 ASP A N 1
ATOM 583 C CA . ASP A 1 74 ? -11.532 8.930 -1.292 1.00 79.56 74 ASP A CA 1
ATOM 584 C C . ASP A 1 74 ? -12.256 7.812 -0.521 1.00 79.56 74 ASP A C 1
ATOM 586 O O . ASP A 1 74 ? -13.263 8.061 0.145 1.00 79.56 74 ASP A O 1
ATOM 590 N N . ASP A 1 75 ? -11.722 6.586 -0.561 1.00 83.12 75 ASP A N 1
ATOM 591 C CA . ASP A 1 75 ? -12.415 5.399 -0.039 1.00 83.12 75 ASP A CA 1
ATOM 592 C C . ASP A 1 75 ? -11.866 4.917 1.313 1.00 83.12 75 ASP A C 1
ATOM 594 O O . ASP A 1 75 ? -12.637 4.569 2.214 1.00 83.12 75 ASP A O 1
ATOM 598 N N . LEU A 1 76 ? -10.536 4.912 1.499 1.00 84.94 76 LEU A N 1
ATOM 599 C CA . LEU A 1 76 ? -9.918 4.320 2.692 1.00 84.94 76 LEU A CA 1
ATOM 600 C C . LEU A 1 76 ? -10.354 4.982 4.007 1.00 84.94 76 LEU A C 1
ATOM 602 O O . LEU A 1 76 ? -10.653 4.239 4.944 1.00 84.94 76 LEU A O 1
ATOM 606 N N . PRO A 1 77 ? -10.426 6.326 4.137 1.00 85.56 77 PRO A N 1
ATOM 607 C CA . PRO A 1 77 ? -10.834 6.947 5.397 1.00 85.56 77 PRO A CA 1
ATOM 608 C C . PRO A 1 77 ? -12.253 6.555 5.811 1.00 85.56 77 PRO A C 1
ATOM 610 O O . PRO A 1 77 ? -12.494 6.269 6.983 1.00 85.56 77 PRO A O 1
ATOM 613 N N . ARG A 1 78 ? -13.178 6.482 4.848 1.00 87.56 78 ARG A N 1
ATOM 614 C CA . ARG A 1 78 ? -14.561 6.072 5.101 1.00 87.56 78 ARG A CA 1
ATOM 615 C C . ARG A 1 78 ? -14.627 4.616 5.557 1.00 87.56 78 ARG A C 1
ATOM 617 O O . ARG A 1 78 ? -15.262 4.324 6.567 1.00 87.56 78 ARG A O 1
ATOM 624 N N . MET A 1 79 ? -13.945 3.710 4.857 1.00 89.56 79 MET A N 1
ATOM 625 C CA . MET A 1 79 ? -13.901 2.295 5.243 1.00 89.56 79 MET A CA 1
ATOM 626 C C . MET A 1 79 ? -13.293 2.102 6.637 1.00 89.56 79 MET A C 1
ATOM 628 O O . MET A 1 79 ? -13.824 1.350 7.451 1.00 89.56 79 MET A O 1
ATOM 632 N N . LEU A 1 80 ? -12.209 2.820 6.936 1.00 87.00 80 LEU A N 1
ATOM 633 C CA . LEU A 1 80 ? -11.562 2.793 8.243 1.00 87.00 80 LEU A CA 1
ATOM 634 C C . LEU A 1 80 ? -12.494 3.267 9.366 1.00 87.00 80 LEU A C 1
ATOM 636 O O . LEU A 1 80 ? -12.514 2.654 10.435 1.00 87.00 80 LEU A O 1
ATOM 640 N N . GLN A 1 81 ? -13.283 4.320 9.132 1.00 85.31 81 GLN A N 1
ATOM 641 C CA . GLN A 1 81 ? -14.294 4.794 10.082 1.00 85.31 81 GLN A CA 1
ATOM 642 C C . GLN A 1 81 ? -15.383 3.746 10.332 1.00 85.31 81 GLN A C 1
ATOM 644 O O . GLN A 1 81 ? -15.781 3.534 11.478 1.00 85.31 81 GLN A O 1
ATOM 649 N N . GLU A 1 82 ? -15.839 3.051 9.290 1.00 88.75 82 GLU A N 1
ATOM 650 C CA . GLU A 1 82 ? -16.812 1.969 9.447 1.00 88.75 82 GLU A CA 1
ATOM 651 C C . GLU A 1 82 ? -16.258 0.812 10.286 1.00 88.75 82 GLU A C 1
ATOM 653 O O . GLU A 1 82 ? -16.951 0.332 11.182 1.00 88.75 82 GLU A O 1
ATOM 658 N N . CYS A 1 83 ? -15.004 0.409 10.058 1.00 89.31 83 CYS A N 1
ATOM 659 C CA . CYS A 1 83 ? -14.335 -0.596 10.885 1.00 89.31 83 CYS A CA 1
ATOM 660 C C . CYS A 1 83 ? -14.243 -0.153 12.354 1.00 89.31 83 CYS A C 1
ATOM 662 O O . CYS A 1 83 ? -14.504 -0.944 13.255 1.00 89.31 83 CYS A O 1
ATOM 664 N N . ILE A 1 84 ? -13.920 1.118 12.623 1.00 86.00 84 ILE A N 1
ATOM 665 C CA . ILE A 1 84 ? -13.882 1.659 13.994 1.00 86.00 84 ILE A CA 1
ATOM 666 C C . ILE A 1 84 ? -15.262 1.626 14.650 1.00 86.00 84 ILE A C 1
ATOM 668 O O . ILE A 1 84 ? -15.377 1.278 15.827 1.00 86.00 84 ILE A O 1
ATOM 672 N N . ARG A 1 85 ? -16.318 1.960 13.903 1.00 86.69 85 ARG A N 1
ATOM 673 C CA . ARG A 1 85 ? -17.695 1.865 14.398 1.00 86.69 85 ARG A CA 1
ATOM 674 C C . ARG A 1 85 ? -18.049 0.427 14.782 1.00 86.69 85 ARG A C 1
ATOM 676 O O . ARG A 1 85 ? -18.670 0.218 15.819 1.00 86.69 85 ARG A O 1
ATOM 683 N N . GLU A 1 86 ? -17.627 -0.551 13.986 1.00 88.19 86 GLU A N 1
ATOM 684 C CA . GLU A 1 86 ? -17.827 -1.976 14.278 1.00 88.19 86 GLU A CA 1
ATOM 685 C C . GLU A 1 86 ? -17.025 -2.433 15.499 1.00 88.19 86 GLU A C 1
ATOM 687 O O . GLU A 1 86 ? -17.587 -3.085 16.373 1.00 88.19 86 GLU A O 1
ATOM 692 N N . ILE A 1 87 ? -15.767 -2.005 15.635 1.00 86.25 87 ILE A N 1
ATOM 693 C CA . ILE A 1 87 ? -14.952 -2.277 16.830 1.00 86.25 87 ILE A CA 1
ATOM 694 C C . ILE A 1 87 ? -15.626 -1.723 18.086 1.00 86.25 87 ILE 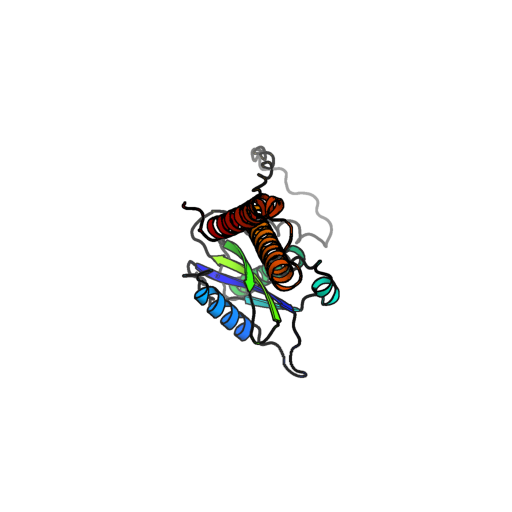A C 1
ATOM 696 O O . ILE A 1 87 ? -15.681 -2.401 19.106 1.00 86.25 87 ILE A O 1
ATOM 700 N N . ARG A 1 88 ? -16.169 -0.502 18.024 1.00 82.12 88 ARG A N 1
ATOM 701 C CA . ARG A 1 88 ? -16.897 0.102 19.150 1.00 82.12 88 ARG A CA 1
ATOM 702 C C . ARG A 1 88 ? -18.152 -0.678 19.506 1.00 82.12 88 ARG A C 1
ATOM 704 O O . ARG A 1 88 ? -18.379 -0.940 20.682 1.00 82.12 88 ARG A O 1
ATOM 711 N N . ALA A 1 89 ? -18.953 -1.039 18.506 1.00 85.44 89 ALA A N 1
ATOM 712 C CA . ALA A 1 89 ? -20.150 -1.842 18.716 1.00 85.44 89 ALA A CA 1
ATOM 713 C C . ALA A 1 89 ? -19.801 -3.196 19.353 1.00 85.44 89 ALA A C 1
ATOM 715 O O . ALA A 1 89 ? -20.460 -3.615 20.302 1.00 85.44 89 ALA A O 1
ATOM 716 N N . ASP A 1 90 ? -18.725 -3.829 18.887 1.00 84.75 90 ASP A N 1
ATOM 717 C CA . ASP A 1 90 ? -18.232 -5.091 19.427 1.00 84.75 90 ASP A CA 1
ATOM 718 C C . ASP A 1 90 ? -17.710 -4.942 20.867 1.00 84.75 90 ASP A C 1
ATOM 720 O O . ASP A 1 90 ? -18.045 -5.749 21.729 1.00 84.75 90 ASP A O 1
ATOM 724 N N . MET A 1 91 ? -16.966 -3.878 21.185 1.00 82.62 91 MET A N 1
ATOM 725 C CA . MET A 1 91 ? -16.526 -3.585 22.558 1.00 82.62 91 MET A CA 1
ATOM 726 C C . MET A 1 91 ? -17.711 -3.384 23.512 1.00 82.62 91 MET A C 1
ATOM 728 O O . MET A 1 91 ? -17.744 -3.988 24.586 1.00 82.62 91 MET A O 1
ATOM 732 N N . LEU A 1 92 ? -18.710 -2.598 23.098 1.00 84.44 92 LEU A N 1
ATOM 733 C CA . LEU A 1 92 ? -19.923 -2.357 23.884 1.00 84.44 92 LEU A CA 1
ATOM 734 C C . LEU A 1 92 ? -20.720 -3.647 24.111 1.00 84.44 92 LEU A C 1
ATOM 736 O O . LEU A 1 92 ? -21.193 -3.884 25.222 1.00 84.44 92 LEU A O 1
ATOM 740 N N . ALA A 1 93 ? -20.835 -4.503 23.091 1.00 84.62 93 ALA A N 1
ATOM 741 C CA . ALA A 1 93 ? -21.509 -5.797 23.200 1.00 84.62 93 ALA A CA 1
ATOM 742 C C . ALA A 1 93 ? -20.841 -6.731 24.225 1.00 84.62 93 ALA A C 1
ATOM 744 O O . ALA A 1 93 ? -21.520 -7.537 24.859 1.00 84.62 93 ALA A O 1
ATOM 745 N N . HIS A 1 94 ? -19.530 -6.588 24.430 1.00 83.69 94 HIS A N 1
ATOM 746 C CA . HIS A 1 94 ? -18.754 -7.347 25.412 1.00 83.69 94 HIS A CA 1
ATOM 747 C C . HIS A 1 94 ? -18.631 -6.640 26.777 1.00 83.69 94 HIS A C 1
ATOM 749 O O . HIS A 1 94 ? -17.901 -7.108 27.649 1.00 83.69 94 HIS A O 1
ATOM 755 N N . GLY A 1 95 ? -19.355 -5.533 26.989 1.00 78.56 95 GLY A N 1
ATOM 756 C CA . GLY A 1 95 ? -19.366 -4.795 28.255 1.00 78.56 95 GLY A CA 1
ATOM 757 C C . GLY A 1 95 ? -18.114 -3.950 28.512 1.00 78.56 95 GLY A C 1
ATOM 758 O O . GLY A 1 95 ? -17.908 -3.497 29.638 1.00 78.56 95 GLY A O 1
ATOM 759 N N . GLU A 1 96 ? -17.278 -3.721 27.496 1.00 78.94 96 GLU A N 1
ATOM 760 C CA . GLU A 1 96 ? -16.148 -2.798 27.583 1.00 78.94 96 GLU A CA 1
ATOM 761 C C . GLU A 1 96 ? -16.616 -1.364 27.299 1.00 78.94 96 GLU A C 1
ATOM 763 O O . GLU A 1 96 ? -17.317 -1.104 26.320 1.00 78.94 96 GLU A O 1
ATOM 768 N N . ILE A 1 97 ? -16.201 -0.408 28.135 1.00 72.38 97 ILE A N 1
ATOM 769 C CA . ILE A 1 97 ? -16.402 1.019 27.859 1.00 72.38 97 ILE A CA 1
ATOM 770 C C . ILE A 1 97 ? -15.257 1.465 26.939 1.00 72.38 97 ILE A C 1
ATOM 772 O O . ILE A 1 97 ? -14.096 1.374 27.352 1.00 72.38 97 ILE A O 1
ATOM 776 N N . PRO A 1 98 ? -15.539 1.909 25.700 1.00 66.19 98 PRO A N 1
ATOM 777 C CA . PRO A 1 98 ? -14.497 2.370 24.797 1.00 66.19 98 PRO A CA 1
ATOM 778 C C . PRO A 1 98 ? -13.876 3.656 25.350 1.00 66.19 98 PRO A C 1
ATOM 780 O O . PRO A 1 98 ? -14.522 4.698 25.389 1.00 66.19 98 PRO A O 1
ATOM 783 N N . ASP A 1 99 ? -12.627 3.558 25.793 1.00 65.75 99 ASP A N 1
ATOM 784 C CA . ASP A 1 99 ? -11.807 4.706 26.184 1.00 65.75 99 ASP A CA 1
ATOM 785 C C . ASP A 1 99 ? -11.172 5.362 24.944 1.00 65.75 99 ASP A C 1
ATOM 787 O O . ASP A 1 99 ? -11.154 4.781 23.849 1.00 65.75 99 ASP A O 1
ATOM 791 N N . VAL A 1 100 ? -10.620 6.564 25.112 1.00 66.56 100 VAL A N 1
ATOM 792 C CA . VAL A 1 100 ? -9.919 7.291 24.050 1.00 66.56 100 VAL A CA 1
ATOM 793 C C . VAL A 1 100 ? -8.719 6.474 23.589 1.00 66.56 100 VAL A C 1
ATOM 795 O O . VAL A 1 100 ? -7.703 6.356 24.274 1.00 66.56 100 VAL A O 1
ATOM 798 N N . MET A 1 101 ? -8.827 5.897 22.396 1.00 68.62 101 MET A N 1
ATOM 799 C CA . MET A 1 101 ? -7.750 5.114 21.812 1.00 68.62 101 MET A CA 1
ATOM 800 C C . MET A 1 101 ? -6.863 6.027 20.972 1.00 68.62 101 MET A C 1
ATOM 802 O O . MET A 1 101 ? -7.313 6.574 19.967 1.00 68.62 101 MET A O 1
ATOM 806 N N . SER A 1 102 ? -5.596 6.182 21.366 1.00 71.06 102 SER A N 1
ATOM 807 C CA . SER A 1 102 ? -4.621 6.845 20.502 1.00 71.06 102 SER A CA 1
ATOM 808 C C . SER A 1 102 ? -4.266 5.918 19.343 1.00 71.06 102 SER A C 1
ATOM 810 O O . SER A 1 102 ? -3.749 4.811 19.536 1.00 71.06 102 SER A O 1
ATOM 812 N N . VAL A 1 103 ? -4.591 6.367 18.134 1.00 77.75 103 VAL A N 1
ATOM 813 C CA . VAL A 1 103 ? -4.417 5.599 16.905 1.00 77.75 103 VAL A CA 1
ATOM 814 C C . VAL A 1 103 ? -3.546 6.361 15.924 1.00 77.75 103 VAL A C 1
ATOM 816 O O . VAL A 1 103 ? -3.724 7.556 15.703 1.00 77.75 103 VAL A O 1
ATOM 819 N N . LYS A 1 104 ? -2.616 5.646 15.300 1.00 81.00 104 LYS A N 1
ATOM 820 C CA . LYS A 1 104 ? -1.826 6.140 14.176 1.00 81.00 104 LYS A CA 1
ATOM 821 C C . LYS A 1 104 ? -2.455 5.646 12.880 1.00 81.00 104 LYS A C 1
ATOM 823 O O . LYS A 1 104 ? -2.635 4.439 12.720 1.00 81.00 104 LYS A O 1
ATOM 828 N N . ASN A 1 105 ? -2.764 6.563 11.963 1.00 82.94 105 ASN A N 1
ATOM 829 C CA . ASN A 1 105 ? -3.190 6.208 10.611 1.00 82.94 105 ASN A CA 1
ATOM 830 C C . ASN A 1 105 ? -1.962 5.914 9.739 1.00 82.94 105 ASN A C 1
ATOM 832 O O . ASN A 1 105 ? -1.044 6.732 9.662 1.00 82.94 105 ASN A O 1
ATOM 836 N N . LEU A 1 106 ? -1.947 4.759 9.081 1.00 83.25 106 LEU A N 1
ATOM 837 C CA . LEU A 1 106 ? -0.943 4.400 8.087 1.00 83.25 106 LEU A CA 1
ATOM 838 C C . LEU A 1 106 ? -1.641 4.056 6.777 1.00 83.25 106 LEU A C 1
ATOM 840 O O . LEU A 1 106 ? -2.538 3.219 6.754 1.00 83.25 106 LEU A O 1
ATOM 844 N N . VAL A 1 107 ? -1.189 4.671 5.685 1.00 86.62 107 VAL A N 1
ATOM 845 C CA . VAL A 1 107 ? -1.668 4.364 4.336 1.00 86.62 107 VAL A CA 1
ATOM 846 C C . VAL A 1 107 ? -0.486 3.984 3.463 1.00 86.62 107 VAL A C 1
ATOM 848 O O . VAL A 1 107 ? 0.481 4.741 3.359 1.00 86.62 107 VAL A O 1
ATOM 851 N N . PHE A 1 108 ? -0.556 2.820 2.825 1.00 83.88 108 PHE A N 1
ATOM 852 C CA . PHE A 1 108 ? 0.489 2.353 1.920 1.00 83.88 108 PHE A CA 1
ATOM 853 C C . PHE A 1 108 ? -0.083 1.527 0.768 1.00 83.88 108 PHE A C 1
ATOM 855 O O . PHE A 1 108 ? -1.236 1.094 0.780 1.00 83.88 108 PHE A O 1
ATOM 862 N N . LYS A 1 109 ? 0.748 1.340 -0.258 1.00 85.62 109 LYS A N 1
ATOM 863 C CA . LYS A 1 109 ? 0.447 0.512 -1.423 1.00 85.62 109 LYS A CA 1
ATOM 864 C C . LYS A 1 109 ? 1.195 -0.811 -1.303 1.00 85.62 109 LYS A C 1
ATOM 866 O O . LYS A 1 109 ? 2.393 -0.810 -1.032 1.00 85.62 109 LYS A O 1
ATOM 871 N N . SER A 1 110 ? 0.497 -1.910 -1.552 1.00 86.19 110 SER A N 1
ATOM 872 C CA . SER A 1 110 ? 1.037 -3.267 -1.558 1.00 86.19 110 SER A CA 1
ATOM 873 C C . SER A 1 110 ? 0.552 -4.038 -2.791 1.00 86.19 110 SER A C 1
ATOM 875 O O . SER A 1 110 ? -0.204 -3.525 -3.624 1.00 86.19 110 SER A O 1
ATOM 877 N N . TRP A 1 111 ? 1.009 -5.277 -2.923 1.00 82.06 111 TRP A N 1
ATOM 878 C CA . TRP A 1 111 ? 0.574 -6.221 -3.947 1.00 82.06 111 TRP A CA 1
ATOM 879 C C . TRP A 1 111 ? 0.181 -7.542 -3.291 1.00 82.06 111 TRP A C 1
ATOM 881 O O . TRP A 1 111 ? 0.812 -7.978 -2.329 1.00 82.06 111 TRP A O 1
ATOM 891 N N . SER A 1 112 ? -0.815 -8.230 -3.836 1.00 83.06 112 SER A N 1
ATOM 892 C CA . SER A 1 112 ? -1.201 -9.581 -3.420 1.00 83.06 112 SER A CA 1
ATOM 893 C C . SER A 1 112 ? -1.023 -10.538 -4.600 1.00 83.06 112 SER A C 1
ATOM 895 O O . SER A 1 112 ? -0.975 -10.133 -5.757 1.00 83.06 112 SER A O 1
ATOM 897 N N . SER A 1 113 ? -0.831 -11.817 -4.310 1.00 79.62 113 SER A N 1
ATOM 898 C CA . SER A 1 113 ? -0.885 -12.879 -5.315 1.00 79.62 113 SER A CA 1
ATOM 899 C C . SER A 1 113 ? -2.321 -13.150 -5.776 1.00 79.62 113 SER A C 1
ATOM 901 O O . SER A 1 113 ? -2.523 -13.641 -6.883 1.00 79.62 113 SER A O 1
ATOM 903 N N . LEU A 1 114 ? -3.308 -12.779 -4.953 1.00 74.75 114 LEU A N 1
ATOM 904 C CA . LEU A 1 114 ? -4.736 -12.909 -5.228 1.00 74.75 114 LEU A CA 1
ATOM 905 C C . LEU A 1 114 ? -5.281 -11.733 -6.049 1.00 74.75 114 LEU A C 1
ATOM 907 O O . LEU A 1 114 ? -6.215 -11.910 -6.826 1.00 74.75 114 LEU A O 1
ATOM 911 N N . VAL A 1 115 ? -4.719 -10.533 -5.867 1.00 79.88 115 VAL A N 1
ATOM 912 C CA . VAL A 1 115 ? -5.206 -9.284 -6.480 1.00 79.88 115 VAL A CA 1
ATOM 913 C C . VAL A 1 115 ? -4.048 -8.365 -6.885 1.00 79.88 115 VAL A C 1
ATOM 915 O O . VAL A 1 115 ? -3.041 -8.252 -6.187 1.00 79.88 115 VAL A O 1
ATOM 918 N N . SER A 1 116 ? -4.184 -7.693 -8.030 1.00 74.38 116 SER A N 1
ATOM 919 C CA . SER A 1 116 ? -3.082 -7.022 -8.730 1.00 74.38 116 SER A CA 1
ATOM 920 C C . SER A 1 116 ? -2.523 -5.805 -7.994 1.00 74.38 116 SER A C 1
ATOM 922 O O . SER A 1 116 ? -1.310 -5.645 -7.889 1.00 74.38 116 SER A O 1
ATOM 924 N N . THR A 1 117 ? -3.384 -4.915 -7.505 1.00 76.31 117 THR A N 1
ATOM 925 C CA . THR A 1 117 ? -2.967 -3.721 -6.757 1.00 76.31 117 THR A CA 1
ATOM 926 C C . THR A 1 117 ? -3.802 -3.580 -5.507 1.00 76.31 117 THR A C 1
ATOM 928 O O . THR A 1 117 ? -5.021 -3.705 -5.571 1.00 76.31 117 THR A O 1
ATOM 931 N N . VAL A 1 118 ? -3.144 -3.275 -4.388 1.00 81.81 118 VAL A N 1
ATOM 932 C CA . VAL A 1 118 ? -3.816 -3.097 -3.107 1.00 81.81 118 VAL A CA 1
ATOM 933 C C . VAL A 1 118 ? -3.393 -1.791 -2.450 1.00 81.81 118 VAL A C 1
ATOM 935 O O . VAL A 1 118 ? -2.206 -1.525 -2.267 1.00 81.81 118 VAL A O 1
ATOM 938 N N . TRP A 1 119 ? -4.376 -0.989 -2.067 1.00 84.62 119 TRP A N 1
ATOM 939 C CA . TRP A 1 119 ? -4.224 0.149 -1.174 1.00 84.62 119 TRP A CA 1
ATOM 940 C C . TRP A 1 119 ? -4.719 -0.233 0.210 1.00 84.62 119 TRP A C 1
ATOM 942 O O . TRP A 1 119 ? -5.795 -0.808 0.355 1.00 84.62 119 TRP A O 1
ATOM 952 N N . VAL A 1 120 ? -3.920 0.078 1.222 1.00 84.56 120 VAL A N 1
ATOM 953 C CA . VAL A 1 120 ? -4.166 -0.357 2.592 1.00 84.56 120 VAL A CA 1
ATOM 954 C C . VAL A 1 120 ? -4.181 0.858 3.494 1.00 84.56 120 VAL A C 1
ATOM 956 O O . VAL A 1 120 ? -3.221 1.625 3.502 1.00 84.56 120 VAL A O 1
ATOM 959 N N . GLY A 1 121 ? -5.261 1.012 4.249 1.00 82.81 121 GLY A N 1
ATOM 960 C CA . GLY A 1 121 ? -5.362 1.923 5.379 1.00 82.81 121 GLY A CA 1
ATOM 961 C C . GLY A 1 121 ? -5.361 1.124 6.676 1.00 82.81 121 GLY A C 1
ATOM 962 O O . GLY A 1 121 ? -6.047 0.106 6.763 1.00 82.81 121 GLY A O 1
ATOM 963 N N . LEU A 1 122 ? -4.615 1.575 7.682 1.00 84.94 122 LEU A N 1
ATOM 964 C CA . LEU A 1 122 ? -4.534 0.942 8.997 1.00 84.94 122 LEU A CA 1
ATOM 965 C C . LEU A 1 122 ? -4.727 1.976 10.098 1.00 84.94 122 LEU A C 1
ATOM 967 O O . LEU A 1 122 ? -4.136 3.055 10.046 1.00 84.94 122 LEU A O 1
ATOM 971 N N . TYR A 1 123 ? -5.441 1.588 11.150 1.00 81.88 123 TYR A N 1
ATOM 972 C CA . TYR A 1 123 ? -5.277 2.209 12.459 1.00 81.88 123 TYR A CA 1
ATOM 973 C C . TYR A 1 123 ? -4.448 1.295 13.353 1.00 81.88 123 TYR A C 1
ATOM 975 O O . TYR A 1 123 ? -4.799 0.134 13.561 1.00 81.88 123 TYR A O 1
ATOM 983 N N . VAL A 1 124 ? -3.352 1.832 13.884 1.00 78.38 124 VAL A N 1
ATOM 984 C CA . VAL A 1 124 ? -2.445 1.131 14.801 1.00 78.38 124 VAL A CA 1
ATOM 985 C C . VAL A 1 124 ? -2.529 1.776 16.171 1.00 78.38 124 VAL A C 1
ATOM 987 O O . VAL A 1 124 ? -2.391 2.996 16.286 1.00 78.38 124 VAL A O 1
ATOM 990 N N . LYS A 1 125 ? -2.727 0.975 17.215 1.00 80.81 125 LYS A N 1
ATOM 991 C CA . LYS A 1 125 ? -2.734 1.476 18.589 1.00 80.81 125 LYS A CA 1
ATOM 992 C C . LYS A 1 125 ? -1.336 1.959 18.988 1.00 80.81 125 LYS A C 1
ATOM 994 O O . LYS A 1 125 ? -0.364 1.209 18.894 1.00 80.81 125 LYS A O 1
ATOM 999 N N . SER A 1 126 ? -1.245 3.199 19.464 1.00 74.75 126 SER A N 1
ATOM 1000 C CA . SER A 1 126 ? -0.001 3.851 19.892 1.00 74.75 126 SER A CA 1
ATOM 1001 C C . SER A 1 126 ? -0.111 4.349 21.335 1.00 74.75 126 SER A C 1
ATOM 1003 O O . SER A 1 126 ? -1.196 4.699 21.790 1.00 74.75 126 SER A O 1
ATOM 1005 N N . ASP A 1 127 ? 1.016 4.422 22.046 1.00 63.56 127 ASP A N 1
ATOM 1006 C CA . ASP A 1 127 ? 1.088 5.050 23.379 1.00 63.56 127 ASP A CA 1
ATOM 1007 C C . ASP A 1 127 ? 1.197 6.578 23.287 1.00 63.56 127 ASP A C 1
ATOM 1009 O O . ASP A 1 127 ? 0.909 7.297 24.241 1.00 63.56 127 ASP A O 1
ATOM 1013 N N . ALA A 1 128 ? 1.661 7.088 22.144 1.00 53.72 128 ALA A N 1
ATOM 1014 C CA . ALA A 1 128 ? 1.905 8.506 21.961 1.00 53.72 128 ALA A CA 1
ATOM 1015 C C . ALA A 1 128 ? 0.628 9.211 21.504 1.00 53.72 128 ALA A C 1
ATOM 1017 O O . ALA A 1 128 ? -0.000 8.812 20.523 1.00 53.72 128 ALA A O 1
ATOM 1018 N N . GLN A 1 129 ? 0.292 10.310 22.177 1.00 50.19 129 GLN A N 1
ATOM 1019 C CA . GLN A 1 129 ? -0.721 11.294 21.787 1.00 50.19 129 GLN A CA 1
ATOM 1020 C C . GLN A 1 129 ? -0.229 12.159 20.602 1.00 50.19 129 GLN A C 1
ATOM 1022 O O . GLN A 1 129 ? -0.410 13.371 20.580 1.00 50.19 129 GLN A O 1
ATOM 1027 N N . SER A 1 130 ? 0.483 11.558 19.647 1.00 43.78 130 SER A N 1
ATOM 1028 C CA . SER A 1 130 ? 1.094 12.242 18.507 1.00 43.78 130 SER A CA 1
ATOM 1029 C C . SER A 1 130 ? 0.349 11.838 17.239 1.00 43.78 130 SER A C 1
ATOM 1031 O O . SER A 1 130 ? 0.384 10.669 16.858 1.00 43.78 130 SER A O 1
ATOM 1033 N N . ASP A 1 131 ? -0.331 12.818 16.641 1.00 43.56 131 ASP A N 1
ATOM 1034 C CA . ASP A 1 131 ? -1.252 12.736 15.492 1.00 43.56 131 ASP A CA 1
ATOM 1035 C C . ASP A 1 131 ? -2.636 12.146 15.799 1.00 43.56 131 ASP A C 1
ATOM 1037 O O . ASP A 1 131 ? -3.304 11.587 14.928 1.00 43.56 131 ASP A O 1
ATOM 1041 N N . ALA A 1 132 ? -3.081 12.308 17.049 1.00 39.16 132 ALA A N 1
ATOM 1042 C CA . ALA A 1 132 ? -4.360 11.819 17.536 1.00 39.16 132 ALA A CA 1
ATOM 1043 C C . ALA A 1 132 ? -5.533 12.347 16.694 1.00 39.16 132 ALA A C 1
ATOM 1045 O O . ALA A 1 132 ? -6.000 13.474 16.864 1.00 39.16 132 ALA A O 1
ATOM 1046 N N . LEU A 1 133 ? -6.109 11.457 15.886 1.00 42.66 133 LEU A N 1
ATOM 1047 C CA . LEU A 1 133 ? -7.559 11.385 15.822 1.00 42.66 133 LEU A CA 1
ATOM 1048 C C . LEU A 1 133 ? -7.990 11.020 17.248 1.00 42.66 133 LEU A C 1
ATOM 1050 O O . LEU A 1 133 ? -7.990 9.851 17.629 1.00 42.66 133 LEU A O 1
ATOM 1054 N N . GLN A 1 134 ? -8.261 12.030 18.080 1.00 43.72 134 GLN A N 1
ATOM 1055 C CA . GLN A 1 134 ? -9.105 11.802 19.241 1.00 43.72 134 GLN A CA 1
ATOM 1056 C C . GLN A 1 134 ? -10.415 11.309 18.647 1.00 43.72 134 GLN A C 1
ATOM 1058 O O . GLN A 1 134 ? -11.108 12.060 17.964 1.00 43.72 134 GLN A O 1
ATOM 1063 N N . ILE A 1 135 ? -10.742 10.034 18.839 1.00 49.81 135 ILE A N 1
ATOM 1064 C CA . ILE A 1 135 ? -12.056 9.519 18.456 1.00 49.81 135 ILE A CA 1
ATOM 1065 C C . ILE A 1 135 ? -13.089 10.002 19.495 1.00 49.81 135 ILE A C 1
ATOM 1067 O O . ILE A 1 135 ? -13.928 9.247 19.958 1.00 49.81 135 ILE A O 1
ATOM 1071 N N . ASP A 1 136 ? -13.010 11.268 19.881 1.00 40.59 136 ASP A N 1
ATOM 1072 C CA . ASP A 1 136 ? -13.928 11.975 20.752 1.00 40.59 136 ASP A CA 1
ATOM 1073 C C . ASP A 1 136 ? -14.378 13.198 19.960 1.00 40.59 136 ASP A C 1
ATOM 1075 O O . ASP A 1 136 ? -13.542 13.979 19.515 1.00 40.59 136 ASP A O 1
ATOM 1079 N N . THR A 1 137 ? -15.696 13.350 19.792 1.00 39.38 137 THR A N 1
ATOM 1080 C CA . THR A 1 137 ? -16.425 14.442 19.101 1.00 39.38 137 THR A CA 1
ATOM 1081 C C . THR A 1 137 ? -16.788 14.278 17.616 1.00 39.38 137 THR A C 1
ATOM 1083 O O . THR A 1 137 ? -16.666 15.218 16.840 1.00 39.38 137 THR A O 1
ATOM 1086 N N . LEU A 1 138 ? -17.377 13.142 17.214 1.00 40.97 138 LEU A N 1
ATOM 1087 C CA . LEU A 1 138 ? -18.178 13.123 15.970 1.00 40.97 138 LEU A CA 1
ATOM 1088 C C . LEU A 1 138 ? -19.582 12.505 16.065 1.00 40.97 138 LEU A C 1
ATOM 1090 O O . LEU A 1 138 ? -20.227 12.353 15.039 1.00 40.97 138 LEU A O 1
ATOM 1094 N N . ASP A 1 139 ? -20.098 12.252 17.276 1.00 37.34 139 ASP A N 1
ATOM 1095 C CA . ASP A 1 139 ? -21.447 11.682 17.481 1.00 37.34 139 ASP A CA 1
ATOM 1096 C C . ASP A 1 139 ? -22.279 12.382 18.580 1.00 37.34 139 ASP A C 1
ATOM 1098 O O . ASP A 1 139 ? -23.184 11.783 19.155 1.00 37.34 139 ASP A O 1
ATOM 1102 N N . ALA A 1 140 ? -22.026 13.663 18.883 1.00 36.16 140 ALA A N 1
ATOM 1103 C CA . ALA A 1 140 ? -22.963 14.440 19.713 1.00 36.16 140 ALA A CA 1
ATOM 1104 C C . ALA A 1 140 ? -24.084 15.110 18.889 1.00 36.16 140 ALA A C 1
ATOM 1106 O O . ALA A 1 140 ? -25.177 15.301 19.411 1.00 36.16 140 ALA A O 1
ATOM 1107 N N . ASP A 1 141 ? -23.855 15.382 17.598 1.00 30.84 141 ASP A N 1
ATOM 1108 C CA . ASP A 1 141 ? -24.797 16.144 16.757 1.00 30.84 141 ASP A CA 1
ATOM 1109 C C . ASP A 1 141 ? -25.568 15.301 15.723 1.00 30.84 141 ASP A C 1
ATOM 1111 O O . ASP A 1 141 ? -26.403 15.839 15.000 1.00 30.84 141 ASP A O 1
ATOM 1115 N N . LEU A 1 142 ? -25.353 13.979 15.648 1.00 34.22 142 LEU A N 1
ATOM 1116 C CA . LEU A 1 142 ? -26.061 13.111 14.687 1.00 34.22 142 LEU A CA 1
ATOM 1117 C C . LEU A 1 142 ? -27.095 12.147 15.297 1.00 34.22 142 LEU A C 1
ATOM 1119 O O . LEU A 1 142 ? -27.713 11.383 14.557 1.00 34.22 142 LEU A O 1
ATOM 1123 N N . ILE A 1 143 ? -27.351 12.210 16.611 1.00 33.22 143 ILE A N 1
ATOM 1124 C CA . ILE A 1 143 ? -28.346 11.347 17.286 1.00 33.22 143 ILE A CA 1
ATOM 1125 C C . ILE A 1 143 ? -29.662 12.085 17.626 1.00 33.22 143 ILE A C 1
ATOM 1127 O O . ILE A 1 143 ? -30.658 11.450 17.962 1.00 33.22 143 ILE A O 1
ATOM 1131 N N . THR A 1 144 ? -29.768 13.402 17.432 1.00 32.47 144 THR A N 1
ATOM 1132 C CA . THR A 1 144 ? -31.028 14.152 17.634 1.00 32.47 144 THR A CA 1
ATOM 1133 C C . THR A 1 144 ? -31.605 14.672 16.320 1.00 32.47 144 THR A C 1
ATOM 1135 O O . THR A 1 144 ? -31.769 15.866 16.094 1.00 32.47 144 THR A O 1
ATOM 1138 N N . GLY A 1 145 ? -31.954 13.737 15.439 1.00 32.12 145 GLY A N 1
ATOM 1139 C CA . GLY A 1 145 ? -32.563 14.014 14.140 1.00 32.12 145 GLY A CA 1
ATOM 1140 C C . GLY A 1 145 ? -33.886 13.290 13.901 1.00 32.12 145 GLY A C 1
ATOM 1141 O O . GLY A 1 145 ? -34.084 12.809 12.796 1.00 32.12 145 GLY A O 1
ATOM 1142 N N . SER A 1 146 ? -34.759 13.150 14.910 1.00 31.83 146 SER A N 1
ATOM 1143 C CA . SER A 1 146 ? -36.202 12.871 14.731 1.00 31.83 146 SER A CA 1
ATOM 1144 C C . SER A 1 146 ? -36.927 12.732 16.079 1.00 31.83 146 SER A C 1
ATOM 1146 O O . SER A 1 146 ? -36.974 11.639 16.637 1.00 31.83 146 SER A O 1
ATOM 1148 N N . ALA A 1 147 ? -37.521 13.822 16.571 1.00 29.28 147 ALA A N 1
ATOM 1149 C CA . ALA A 1 147 ? -38.862 13.898 17.181 1.00 29.28 147 ALA A CA 1
ATOM 1150 C C . ALA A 1 147 ? -38.968 15.208 17.979 1.00 29.28 147 ALA A C 1
ATOM 1152 O O . ALA A 1 147 ? -38.081 15.551 18.753 1.00 29.28 147 ALA A O 1
ATOM 1153 N N . GLY A 1 148 ? -40.025 15.974 17.720 1.00 28.23 148 GLY A N 1
ATOM 1154 C CA . GLY A 1 148 ? -40.173 17.348 18.184 1.00 28.23 148 GLY A CA 1
ATOM 1155 C C . GLY A 1 148 ? -40.414 17.545 19.683 1.00 28.23 148 GLY A C 1
ATOM 1156 O O . GLY A 1 148 ? -40.756 16.625 20.420 1.00 28.23 148 GLY A O 1
ATOM 1157 N N . THR A 1 149 ? -40.359 18.835 20.037 1.00 34.66 149 THR A N 1
ATOM 1158 C CA . THR A 1 149 ? -40.961 19.515 21.202 1.00 34.66 149 THR A CA 1
ATOM 1159 C C . THR A 1 149 ? -40.481 19.130 22.600 1.00 34.66 149 THR A C 1
ATOM 1161 O O . THR A 1 149 ? -40.785 18.049 23.082 1.00 34.66 149 THR A O 1
ATOM 1164 N N . LEU A 1 150 ? -39.808 20.102 23.238 1.00 33.47 150 LEU A N 1
ATOM 1165 C CA . LEU A 1 150 ? -39.817 20.536 24.653 1.00 33.47 150 LEU A CA 1
ATOM 1166 C C . LEU A 1 150 ? -38.526 21.368 24.828 1.00 33.47 150 LEU A C 1
ATOM 1168 O O . LEU A 1 150 ? -37.443 20.826 25.000 1.00 33.47 150 LEU A O 1
ATOM 1172 N N . GLN A 1 151 ? -38.485 22.647 24.448 1.00 38.22 151 GLN A N 1
ATOM 1173 C CA . GLN A 1 151 ? -38.837 23.802 25.286 1.00 38.22 151 GLN A CA 1
ATOM 1174 C C . GLN A 1 151 ? -38.682 23.543 26.799 1.00 38.22 151 GLN A C 1
ATOM 1176 O O . GLN A 1 151 ? -39.362 22.690 27.356 1.00 38.22 151 GLN A O 1
ATOM 1181 N N . ASP A 1 152 ? -37.781 24.324 27.406 1.00 37.97 152 ASP A N 1
ATOM 1182 C CA . ASP A 1 152 ? -37.473 24.454 28.839 1.00 37.97 152 ASP A CA 1
ATOM 1183 C C . ASP A 1 152 ? -36.566 23.394 29.490 1.00 37.97 152 ASP A C 1
ATOM 1185 O O . ASP A 1 152 ? -37.034 22.523 30.210 1.00 37.97 152 ASP A O 1
ATOM 1189 N N . ALA A 1 153 ? -35.241 23.545 29.324 1.00 35.75 153 ALA A N 1
ATOM 1190 C CA . ALA A 1 153 ? -34.243 23.332 30.391 1.00 35.75 153 ALA A CA 1
ATOM 1191 C C . ALA A 1 153 ? -32.802 23.555 29.884 1.00 35.75 153 ALA A C 1
ATOM 1193 O O . ALA A 1 153 ? -32.149 22.604 29.475 1.00 35.75 153 ALA A O 1
ATOM 1194 N N . ALA A 1 154 ? -32.282 24.790 29.931 1.00 35.56 154 ALA A N 1
ATOM 1195 C CA . ALA A 1 154 ? -30.830 25.052 30.032 1.00 35.56 154 ALA A CA 1
ATOM 1196 C C . ALA A 1 154 ? -30.517 26.544 30.291 1.00 35.56 154 ALA A C 1
ATOM 1198 O O . ALA A 1 154 ? -29.669 27.148 29.639 1.00 35.56 154 ALA A O 1
ATOM 1199 N N . GLN A 1 155 ? -31.181 27.161 31.271 1.00 43.75 155 GLN A N 1
ATOM 1200 C CA . GLN A 1 155 ? -30.559 28.249 32.029 1.00 43.75 155 GLN A CA 1
ATOM 1201 C C . GLN A 1 155 ? -29.876 27.610 33.236 1.00 43.75 155 GLN A C 1
ATOM 1203 O O . GLN A 1 155 ? -30.554 27.246 34.187 1.00 43.75 155 GLN A O 1
ATOM 1208 N N . SER A 1 156 ? -28.556 27.423 33.157 1.00 38.91 156 SER A N 1
ATOM 1209 C CA . SER A 1 156 ? -27.602 27.341 34.279 1.00 38.91 156 SER A CA 1
ATOM 1210 C C . SER A 1 156 ? -26.418 26.464 33.881 1.00 38.91 156 SER A C 1
ATOM 1212 O O . SER A 1 156 ? -26.488 25.242 33.945 1.00 38.91 156 SER A O 1
ATOM 1214 N N . ALA A 1 157 ? -25.335 27.104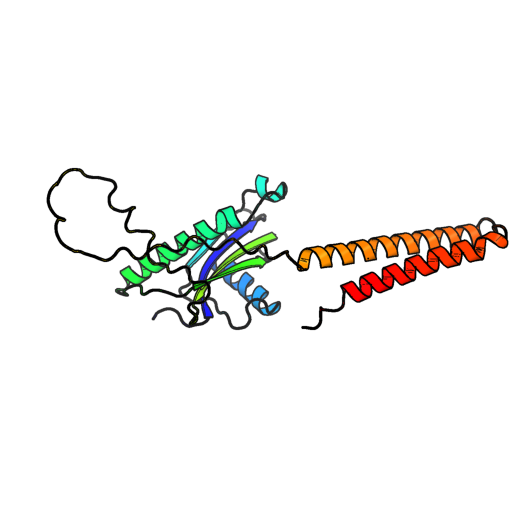 33.451 1.00 35.69 157 ALA A N 1
ATOM 1215 C CA . ALA A 1 157 ? -23.973 26.784 33.876 1.00 35.69 157 ALA A CA 1
ATOM 1216 C C . ALA A 1 157 ? -23.021 27.675 33.079 1.00 35.69 157 ALA A C 1
ATOM 1218 O O . ALA A 1 157 ? -22.757 27.443 31.900 1.00 35.69 157 ALA A O 1
ATOM 1219 N N . GLY A 1 158 ? -22.499 28.712 33.733 1.00 44.53 158 GLY A N 1
ATOM 1220 C CA . GLY A 1 158 ? -21.361 29.453 33.214 1.00 44.53 158 GLY A CA 1
ATOM 1221 C C . GLY A 1 158 ? -20.183 28.502 33.009 1.00 44.53 158 GLY A C 1
ATOM 1222 O O . GLY A 1 158 ? -19.633 27.971 33.972 1.00 44.53 158 GLY A O 1
ATOM 1223 N N . ARG A 1 159 ? -19.788 28.298 31.753 1.00 36.78 159 ARG A N 1
ATOM 1224 C CA . ARG A 1 159 ? -18.464 27.792 31.393 1.00 36.78 159 ARG A CA 1
ATOM 1225 C C . ARG A 1 159 ? -17.739 28.880 30.601 1.00 36.78 159 ARG A C 1
ATOM 1227 O O . ARG A 1 159 ? -18.339 29.451 29.691 1.00 36.78 159 ARG A O 1
ATOM 1234 N N . PRO A 1 160 ? -16.480 29.200 30.943 1.00 35.81 160 PRO A N 1
ATOM 1235 C CA . PRO A 1 160 ? -15.701 30.167 30.188 1.00 35.81 160 PRO A CA 1
ATOM 1236 C C . PRO A 1 160 ? -15.440 29.624 28.780 1.00 35.81 160 PRO A C 1
ATOM 1238 O O . PRO A 1 160 ? -14.959 28.504 28.606 1.00 35.81 160 PRO A O 1
ATOM 1241 N N . VAL A 1 161 ? -15.774 30.436 27.779 1.00 39.31 161 VAL A N 1
ATOM 1242 C CA . VAL A 1 161 ? -15.438 30.208 26.373 1.00 39.31 161 VAL A CA 1
ATOM 1243 C C . VAL A 1 161 ? -13.920 30.326 26.240 1.00 39.31 161 VAL A C 1
ATOM 1245 O O . VAL A 1 161 ? -13.367 31.423 26.308 1.00 39.31 161 VAL A O 1
ATOM 1248 N N . VAL A 1 162 ? -13.236 29.192 26.094 1.00 43.25 162 VAL A N 1
ATOM 1249 C CA . VAL A 1 162 ? -11.827 29.166 25.690 1.00 43.25 162 VAL A CA 1
ATOM 1250 C C . VAL A 1 162 ? -11.775 29.582 24.216 1.00 43.25 162 VAL A C 1
ATOM 1252 O O . VAL A 1 162 ? -12.483 28.982 23.405 1.00 43.25 162 VAL A O 1
ATOM 1255 N N . PRO A 1 163 ? -10.989 30.604 23.834 1.00 38.41 163 PRO A N 1
ATOM 1256 C CA . PRO A 1 163 ? -10.877 31.003 22.440 1.00 38.41 163 PRO A CA 1
ATOM 1257 C C . PRO A 1 163 ? -10.231 29.869 21.635 1.00 38.41 163 PRO A C 1
ATOM 1259 O O . PRO A 1 163 ? -9.086 29.487 21.877 1.00 38.41 163 PRO A O 1
ATOM 1262 N N . VAL A 1 164 ? -10.990 29.333 20.678 1.00 47.25 164 VAL A N 1
ATOM 1263 C CA . VAL A 1 164 ? -10.516 28.380 19.671 1.00 47.25 164 VAL A CA 1
ATOM 1264 C C . VAL A 1 164 ? -9.421 29.073 18.863 1.00 47.25 164 VAL A C 1
ATOM 1266 O O . VAL A 1 164 ? -9.685 30.007 18.106 1.00 47.25 164 VAL A O 1
ATOM 1269 N N . SER A 1 165 ? -8.175 28.653 19.083 1.00 47.41 165 SER A N 1
ATOM 1270 C CA . SER A 1 165 ? -7.025 29.121 18.313 1.00 47.41 165 SER A CA 1
ATOM 1271 C C . SER A 1 165 ? -7.219 28.745 16.846 1.00 47.41 165 SER A C 1
ATOM 1273 O O . SER A 1 165 ? -7.604 27.618 16.533 1.00 47.41 165 SER A O 1
ATOM 1275 N N . ALA A 1 166 ? -6.991 29.712 15.960 1.00 51.50 166 ALA A N 1
ATOM 1276 C CA . ALA A 1 166 ? -7.170 29.570 14.523 1.00 51.50 166 ALA A CA 1
ATOM 1277 C C . ALA A 1 166 ? -6.400 28.351 13.968 1.00 51.50 166 ALA A C 1
ATOM 1279 O O . ALA A 1 166 ? -5.300 28.059 14.446 1.00 51.50 166 ALA A O 1
ATOM 1280 N N . PRO A 1 167 ? -6.942 27.655 12.950 1.00 46.16 167 PRO A N 1
ATOM 1281 C CA . PRO A 1 167 ? -6.298 26.486 12.369 1.00 46.16 167 PRO A CA 1
ATOM 1282 C C . PRO A 1 167 ? -4.912 26.857 11.840 1.00 46.16 167 PRO A C 1
ATOM 1284 O O . PRO A 1 167 ? -4.756 27.779 11.033 1.00 46.16 167 PRO A O 1
ATOM 1287 N N . ALA A 1 168 ? -3.902 26.136 12.326 1.00 51.22 168 ALA A N 1
ATOM 1288 C CA . ALA A 1 168 ? -2.527 26.285 11.891 1.00 51.22 168 ALA A CA 1
ATOM 1289 C C . ALA A 1 168 ? -2.442 26.111 10.368 1.00 51.22 168 ALA A C 1
ATOM 1291 O O . ALA A 1 168 ? -2.967 25.162 9.784 1.00 51.22 168 ALA A O 1
ATOM 1292 N N . LYS A 1 169 ? -1.788 27.081 9.729 1.00 43.84 169 LYS A N 1
ATOM 1293 C CA . LYS A 1 169 ? -1.528 27.134 8.291 1.00 43.84 169 LYS A CA 1
ATOM 1294 C C . LYS A 1 169 ? -0.848 25.822 7.864 1.00 43.84 169 LYS A C 1
ATOM 1296 O O . LYS A 1 169 ? 0.173 25.487 8.460 1.00 43.84 169 LYS A O 1
ATOM 1301 N N . PRO A 1 170 ? -1.360 25.091 6.857 1.00 44.59 170 PRO A N 1
ATOM 1302 C CA . PRO A 1 170 ? -0.763 23.827 6.450 1.00 44.59 170 PRO A CA 1
ATOM 1303 C C . PRO A 1 170 ? 0.657 24.083 5.939 1.00 44.59 170 PRO A C 1
ATOM 1305 O O . PRO A 1 170 ? 0.857 24.720 4.898 1.00 44.59 170 PRO A O 1
ATOM 1308 N N . GLU A 1 171 ? 1.650 23.609 6.690 1.00 43.47 171 GLU A N 1
ATOM 1309 C CA . GLU A 1 171 ? 3.031 23.559 6.236 1.00 43.47 171 GLU A CA 1
ATOM 1310 C C . GLU A 1 171 ? 3.091 22.642 5.016 1.00 43.47 171 GLU A C 1
ATOM 1312 O O . GLU A 1 171 ? 2.904 21.426 5.086 1.00 43.47 171 GLU A O 1
ATOM 1317 N N . ARG A 1 172 ? 3.319 23.248 3.848 1.00 43.91 172 ARG A N 1
ATOM 1318 C CA . ARG A 1 172 ? 3.612 22.525 2.614 1.00 43.91 172 ARG A CA 1
ATOM 1319 C C . ARG A 1 172 ? 4.949 21.810 2.787 1.00 43.91 172 ARG A C 1
ATOM 1321 O O . ARG A 1 172 ? 5.997 22.347 2.435 1.00 43.91 172 ARG A O 1
ATOM 1328 N N . HIS A 1 173 ? 4.910 20.575 3.272 1.00 47.31 173 HIS A N 1
ATOM 1329 C CA . HIS A 1 173 ? 6.001 19.629 3.093 1.00 47.31 173 HIS A CA 1
ATOM 1330 C C . HIS A 1 173 ? 6.152 19.344 1.595 1.00 47.31 173 HIS A C 1
ATOM 1332 O O . HIS A 1 173 ? 5.496 18.477 1.019 1.00 47.31 173 HIS A O 1
ATOM 1338 N N . ILE A 1 174 ? 7.015 20.117 0.940 1.00 51.84 174 ILE A N 1
ATOM 1339 C CA . ILE A 1 174 ? 7.465 19.850 -0.423 1.00 51.84 174 ILE A CA 1
ATOM 1340 C C . ILE A 1 174 ? 8.090 18.447 -0.414 1.00 51.84 174 ILE A C 1
ATOM 1342 O O . ILE A 1 174 ? 9.106 18.210 0.243 1.00 51.84 174 ILE A O 1
ATOM 1346 N N . ARG A 1 175 ? 7.439 17.501 -1.105 1.00 53.00 175 ARG A N 1
ATOM 1347 C CA . ARG A 1 175 ? 7.844 16.091 -1.217 1.00 53.00 175 ARG A CA 1
ATOM 1348 C C . ARG A 1 175 ? 9.242 15.992 -1.837 1.00 53.00 175 ARG A C 1
ATOM 1350 O O . ARG A 1 175 ? 9.382 15.912 -3.056 1.00 53.00 175 ARG A O 1
ATOM 1357 N N . LYS A 1 176 ? 10.281 15.929 -0.998 1.00 56.81 176 LYS A N 1
ATOM 1358 C CA . LYS A 1 176 ? 11.682 15.700 -1.409 1.00 56.81 176 LYS A CA 1
ATOM 1359 C C . LYS A 1 176 ? 11.850 14.450 -2.292 1.00 56.81 176 LYS A C 1
ATOM 1361 O O . LYS A 1 176 ? 12.738 14.426 -3.136 1.00 56.81 176 LYS A O 1
ATOM 1366 N N . GLY A 1 177 ? 10.963 13.458 -2.159 1.00 63.81 177 GLY A N 1
ATOM 1367 C CA . GLY A 1 177 ? 10.982 12.237 -2.974 1.00 63.81 177 GLY A CA 1
ATOM 1368 C C . GLY A 1 177 ? 10.728 12.461 -4.471 1.00 63.81 177 GLY A C 1
ATOM 1369 O O . GLY A 1 177 ? 11.337 11.782 -5.290 1.00 63.81 177 GLY A O 1
ATOM 1370 N N . PHE A 1 178 ? 9.898 13.441 -4.850 1.00 75.19 178 PHE A N 1
ATOM 1371 C CA . PHE A 1 178 ? 9.554 13.656 -6.263 1.00 75.19 178 PHE A CA 1
ATOM 1372 C C . PHE A 1 178 ? 10.715 14.269 -7.059 1.00 75.19 178 PHE A C 1
ATOM 1374 O O . PHE A 1 178 ? 11.021 13.828 -8.164 1.00 75.19 178 PHE A O 1
ATOM 1381 N N . LEU A 1 179 ? 11.413 15.245 -6.469 1.00 77.44 179 LEU A N 1
ATOM 1382 C CA . LEU A 1 179 ? 12.590 15.880 -7.077 1.00 77.44 179 LEU A CA 1
ATOM 1383 C C . LEU A 1 179 ? 13.717 14.874 -7.327 1.00 77.44 179 LEU A C 1
ATOM 1385 O O . LEU A 1 179 ? 14.394 14.929 -8.351 1.00 77.44 179 LEU A O 1
ATOM 1389 N N . TRP A 1 180 ? 13.891 13.934 -6.402 1.00 76.88 180 TRP A N 1
ATOM 1390 C CA . TRP A 1 180 ? 14.929 12.916 -6.489 1.00 76.88 180 TRP A CA 1
ATOM 1391 C C . TRP A 1 180 ? 14.636 11.874 -7.572 1.00 76.88 180 TRP A C 1
ATOM 1393 O O . TRP A 1 180 ? 15.517 11.511 -8.350 1.00 76.88 180 TRP A O 1
ATOM 1403 N N . GLN A 1 181 ? 13.372 11.466 -7.683 1.00 79.81 181 GLN A N 1
ATOM 1404 C CA . GLN A 1 181 ? 12.923 10.576 -8.748 1.00 79.81 181 GLN A CA 1
ATOM 1405 C C . GLN A 1 181 ? 13.049 11.241 -10.128 1.00 79.81 181 GLN A C 1
ATOM 1407 O O . GLN A 1 181 ? 13.499 10.601 -11.076 1.00 79.81 181 GLN A O 1
ATOM 1412 N N . ALA A 1 182 ? 12.732 12.536 -10.243 1.00 83.31 182 ALA A N 1
ATOM 1413 C CA . ALA A 1 182 ? 12.919 13.291 -11.482 1.00 83.31 182 ALA A CA 1
ATOM 1414 C C . ALA A 1 182 ? 14.402 13.385 -11.893 1.00 83.31 182 ALA A C 1
ATOM 1416 O O . ALA A 1 182 ? 14.730 13.152 -13.055 1.00 83.31 182 ALA A O 1
ATOM 1417 N N . ALA A 1 183 ? 15.308 13.658 -10.946 1.00 81.38 183 ALA A N 1
ATOM 1418 C CA . ALA A 1 183 ? 16.748 13.722 -11.213 1.00 81.38 183 ALA A CA 1
ATOM 1419 C C . ALA A 1 183 ? 17.322 12.381 -11.711 1.00 81.38 183 ALA A C 1
ATOM 1421 O O . ALA A 1 183 ? 18.135 12.367 -12.636 1.00 81.38 183 ALA A O 1
ATOM 1422 N N . PHE A 1 184 ? 16.858 11.257 -11.153 1.00 83.44 184 PHE A N 1
ATOM 1423 C CA . PHE A 1 184 ? 17.243 9.916 -11.599 1.00 83.44 184 PHE A CA 1
ATOM 1424 C C . PHE A 1 184 ? 16.853 9.656 -13.062 1.00 83.44 184 PHE A C 1
ATOM 1426 O O . PHE A 1 184 ? 17.689 9.242 -13.868 1.00 83.44 184 PHE A O 1
ATOM 1433 N N . TRP A 1 185 ? 15.602 9.957 -13.429 1.00 86.19 185 TRP A N 1
ATOM 1434 C CA . TRP A 1 185 ? 15.113 9.771 -14.798 1.00 86.19 185 TRP A CA 1
ATOM 1435 C C . TRP A 1 185 ? 15.832 10.662 -15.811 1.00 86.19 185 TRP A C 1
ATOM 1437 O O . TRP A 1 185 ? 16.156 10.198 -16.904 1.00 86.19 185 TRP A O 1
ATOM 1447 N N . ILE A 1 186 ? 16.143 11.909 -15.440 1.00 87.50 186 ILE A N 1
ATOM 1448 C CA . ILE A 1 186 ? 16.952 12.811 -16.272 1.00 87.50 186 ILE A CA 1
ATOM 1449 C C . ILE A 1 186 ? 18.351 12.217 -16.502 1.00 87.50 186 ILE A C 1
ATOM 1451 O O . ILE A 1 186 ? 18.828 12.204 -17.636 1.00 87.50 186 ILE A O 1
ATOM 1455 N N . GLY A 1 187 ? 18.981 11.665 -15.458 1.00 84.19 187 GLY A N 1
ATOM 1456 C CA . GLY A 1 187 ? 20.281 10.996 -15.566 1.00 84.19 187 GLY A CA 1
ATOM 1457 C C . GLY A 1 187 ? 20.266 9.805 -16.532 1.00 84.19 187 GLY A C 1
ATOM 1458 O O . GLY A 1 187 ? 21.147 9.697 -17.386 1.00 84.19 187 GLY A O 1
ATOM 1459 N N . ILE A 1 188 ? 19.236 8.953 -16.458 1.00 87.25 188 ILE A N 1
ATOM 1460 C CA . ILE A 1 188 ? 19.057 7.820 -17.385 1.00 87.25 188 ILE A CA 1
ATOM 1461 C C . ILE A 1 188 ? 18.905 8.303 -18.830 1.00 87.25 188 ILE A C 1
ATOM 1463 O O . ILE A 1 188 ? 19.555 7.767 -19.727 1.00 87.25 188 ILE A O 1
ATOM 1467 N N . LEU A 1 189 ? 18.076 9.324 -19.065 1.00 88.31 189 LEU A N 1
ATOM 1468 C CA . LEU A 1 189 ? 17.856 9.886 -20.401 1.00 88.31 189 LEU A CA 1
ATOM 1469 C C . LEU A 1 189 ? 19.159 10.416 -21.015 1.00 88.31 189 LEU A C 1
ATOM 1471 O O . LEU A 1 189 ? 19.450 10.132 -22.180 1.00 88.31 189 LEU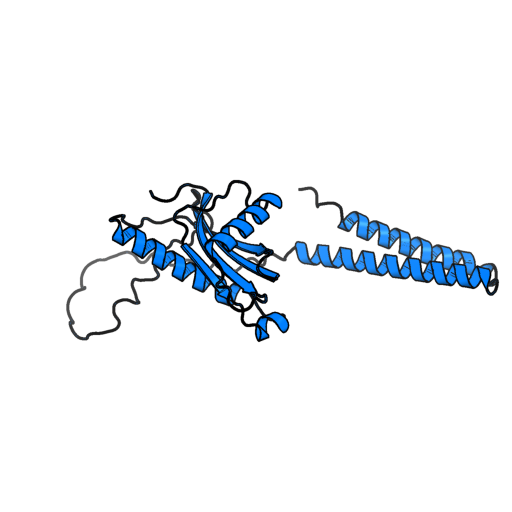 A O 1
ATOM 1475 N N . MET A 1 190 ? 19.976 11.126 -20.230 1.00 82.50 190 MET A N 1
ATOM 1476 C CA . MET A 1 190 ? 21.289 11.599 -20.684 1.00 82.50 190 MET A CA 1
ATOM 1477 C C . MET A 1 190 ? 22.236 10.440 -21.012 1.00 82.50 190 MET A C 1
ATOM 1479 O O . MET A 1 190 ? 22.935 10.500 -22.022 1.00 82.50 190 MET A O 1
ATOM 1483 N N . LEU A 1 191 ? 22.230 9.372 -20.209 1.00 84.06 191 LEU A N 1
ATOM 1484 C CA . LEU A 1 191 ? 23.072 8.197 -20.435 1.00 84.06 191 LEU A CA 1
ATOM 1485 C C . LEU A 1 191 ? 22.695 7.465 -21.732 1.00 84.06 191 LEU A C 1
ATOM 1487 O O . LEU A 1 191 ? 23.567 7.185 -22.551 1.00 84.06 191 LEU A O 1
ATOM 1491 N N . ILE A 1 192 ? 21.399 7.219 -21.957 1.00 88.88 192 ILE A N 1
ATOM 1492 C CA . ILE A 1 192 ? 20.897 6.592 -23.192 1.00 88.88 192 ILE A CA 1
ATOM 1493 C C . ILE A 1 192 ? 21.278 7.438 -24.410 1.00 88.88 192 ILE A C 1
ATOM 1495 O O . ILE A 1 192 ? 21.771 6.906 -25.404 1.00 88.88 192 ILE A O 1
ATOM 1499 N N . THR A 1 193 ? 21.104 8.758 -24.320 1.00 85.19 193 THR A N 1
ATOM 1500 C CA . THR A 1 193 ? 21.463 9.683 -25.404 1.00 85.19 193 THR A CA 1
ATOM 1501 C C . THR A 1 193 ? 22.970 9.656 -25.687 1.00 85.19 193 THR A C 1
ATOM 1503 O O . THR A 1 193 ? 23.373 9.600 -26.847 1.00 85.19 193 THR A O 1
ATOM 1506 N N . GLY A 1 194 ? 23.809 9.619 -24.645 1.00 82.75 194 GLY A N 1
ATOM 1507 C CA . GLY A 1 194 ? 25.262 9.469 -24.775 1.00 82.75 194 GLY A CA 1
ATOM 1508 C C . GLY A 1 194 ? 25.668 8.151 -25.444 1.00 82.75 194 GLY A C 1
ATOM 1509 O O . GLY A 1 194 ? 26.497 8.156 -26.352 1.00 82.75 194 GLY A O 1
ATOM 1510 N N . CYS A 1 195 ? 25.036 7.034 -25.071 1.00 86.31 195 CYS A N 1
ATOM 1511 C CA . CYS A 1 195 ? 25.271 5.732 -25.700 1.00 86.31 195 CYS A CA 1
ATOM 1512 C C . CYS A 1 195 ? 24.856 5.707 -27.178 1.00 86.31 195 CYS A C 1
ATOM 1514 O O . CYS A 1 195 ? 25.582 5.157 -28.005 1.00 86.31 195 CYS A O 1
ATOM 1516 N N . LEU A 1 196 ? 23.720 6.321 -27.527 1.00 89.00 196 LEU A N 1
ATOM 1517 C CA . LEU A 1 196 ? 23.269 6.434 -28.917 1.00 89.00 196 LEU A CA 1
ATOM 1518 C C . LEU A 1 196 ? 24.244 7.262 -29.759 1.00 89.00 196 LEU A C 1
ATOM 1520 O O . LEU A 1 196 ? 24.622 6.834 -30.848 1.00 89.00 196 LEU A O 1
ATOM 1524 N N . LEU A 1 197 ? 24.704 8.404 -29.239 1.00 84.69 197 LEU A N 1
ATOM 1525 C CA . LEU A 1 197 ? 25.712 9.228 -29.907 1.00 84.69 197 LEU A CA 1
ATOM 1526 C C . LEU A 1 197 ? 27.024 8.463 -30.093 1.00 84.69 197 LEU A C 1
ATOM 1528 O O . LEU A 1 197 ? 27.554 8.442 -31.198 1.00 84.69 197 LEU A O 1
ATOM 1532 N N . ALA A 1 198 ? 27.506 7.763 -29.064 1.00 82.81 198 ALA A N 1
ATOM 1533 C CA . ALA A 1 198 ? 28.697 6.923 -29.178 1.00 82.81 198 ALA A CA 1
ATOM 1534 C C . ALA A 1 198 ? 28.542 5.842 -30.265 1.00 82.81 198 ALA A C 1
ATOM 1536 O O . ALA A 1 198 ? 29.475 5.604 -31.031 1.00 82.81 198 ALA A O 1
ATOM 1537 N N . GLY A 1 199 ? 27.357 5.232 -30.376 1.00 86.50 199 GLY A N 1
ATOM 1538 C CA . GLY A 1 199 ? 27.037 4.266 -31.427 1.00 86.50 199 GLY A CA 1
ATOM 1539 C C . GLY A 1 199 ? 27.070 4.873 -32.832 1.00 86.50 199 GLY A C 1
ATOM 1540 O O . GLY A 1 199 ? 27.653 4.278 -33.733 1.00 86.50 199 GLY A O 1
ATOM 1541 N N . ILE 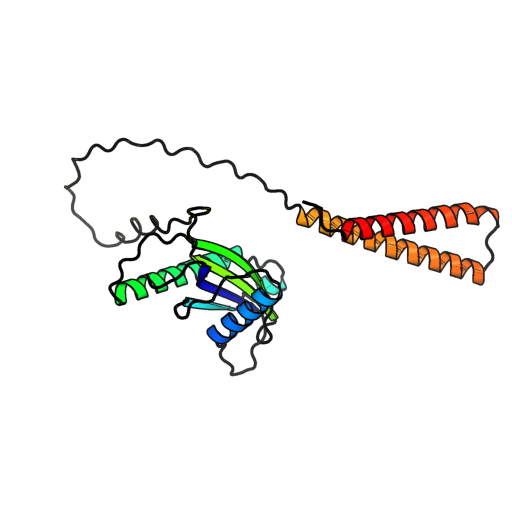A 1 200 ? 26.512 6.075 -33.014 1.00 84.75 200 ILE A N 1
ATOM 1542 C CA . ILE A 1 200 ? 26.559 6.807 -34.292 1.00 84.75 200 ILE A CA 1
ATOM 1543 C C . ILE A 1 200 ? 28.005 7.146 -34.661 1.00 84.75 200 ILE A C 1
ATOM 1545 O O . ILE A 1 200 ? 28.413 6.951 -35.800 1.00 84.75 200 ILE A O 1
ATOM 1549 N N . VAL A 1 201 ? 28.800 7.607 -33.696 1.00 81.31 201 VAL A N 1
ATOM 1550 C CA . VAL A 1 201 ? 30.216 7.942 -33.898 1.00 81.31 201 VAL A CA 1
ATOM 1551 C C . VAL A 1 201 ? 31.020 6.708 -34.304 1.00 81.31 201 VAL A C 1
ATOM 1553 O O . VAL A 1 201 ? 31.800 6.763 -35.254 1.00 81.31 201 VAL A O 1
ATOM 1556 N N . LEU A 1 202 ? 30.788 5.576 -33.635 1.00 83.12 202 LEU A N 1
ATOM 1557 C CA . LEU A 1 202 ? 31.418 4.302 -33.969 1.00 83.12 202 LEU A CA 1
ATOM 1558 C C . LEU A 1 202 ? 30.978 3.790 -35.348 1.00 83.12 202 LEU A C 1
ATOM 1560 O O . LEU A 1 202 ? 31.800 3.298 -36.115 1.00 83.12 202 LEU A O 1
ATOM 1564 N N . TYR A 1 203 ? 29.699 3.938 -35.689 1.00 85.06 203 TYR A N 1
ATOM 1565 C CA . TYR A 1 203 ? 29.181 3.581 -37.007 1.00 85.06 203 TYR A CA 1
ATOM 1566 C C . TYR A 1 203 ? 29.802 4.441 -38.114 1.00 85.06 203 TYR A C 1
ATOM 1568 O O . TYR A 1 203 ? 30.207 3.907 -39.148 1.00 85.06 203 TYR A O 1
ATOM 1576 N N . SER A 1 204 ? 29.937 5.750 -37.889 1.00 80.94 204 SER A N 1
ATOM 1577 C CA . SER A 1 204 ? 30.597 6.667 -38.819 1.00 80.94 204 SER A CA 1
ATOM 1578 C C . SER A 1 204 ? 32.078 6.328 -38.994 1.00 80.94 204 SER A C 1
ATOM 1580 O O . SER A 1 204 ? 32.530 6.276 -40.130 1.00 80.94 204 SER A O 1
ATOM 1582 N N . LEU A 1 205 ? 32.810 5.988 -37.920 1.00 78.12 205 LEU A N 1
ATOM 1583 C CA . LEU A 1 205 ? 34.201 5.499 -38.013 1.00 78.12 205 LEU A CA 1
ATOM 1584 C C . LEU A 1 205 ? 34.342 4.320 -38.979 1.00 78.12 205 LEU A C 1
ATOM 1586 O O . LEU A 1 205 ? 35.306 4.253 -39.738 1.00 78.12 205 LEU A O 1
ATOM 1590 N N . VAL A 1 206 ? 33.393 3.383 -38.923 1.00 82.56 206 VAL A N 1
ATOM 1591 C CA . VAL A 1 206 ? 33.416 2.159 -39.732 1.00 82.56 206 VAL A CA 1
ATOM 1592 C C . VAL A 1 206 ? 32.944 2.418 -41.165 1.00 82.56 206 VAL A C 1
ATOM 1594 O O . VAL A 1 206 ? 33.462 1.806 -42.096 1.00 82.56 206 VAL A O 1
ATOM 1597 N N . SER A 1 207 ? 31.968 3.309 -41.353 1.00 83.00 207 SER A N 1
ATOM 1598 C CA . SER A 1 207 ? 31.264 3.477 -42.633 1.00 83.00 207 SER A CA 1
ATOM 1599 C C . SER A 1 207 ? 31.867 4.555 -43.533 1.00 83.00 207 SER A C 1
ATOM 1601 O O . SER A 1 207 ? 31.815 4.427 -44.753 1.00 83.00 207 SER A O 1
ATOM 1603 N N . SER A 1 208 ? 32.413 5.629 -42.960 1.00 78.00 208 SER A N 1
ATOM 1604 C CA . SER A 1 208 ? 33.062 6.708 -43.708 1.00 78.00 208 SER A CA 1
ATOM 1605 C C . SER A 1 208 ? 33.953 7.520 -42.764 1.00 78.00 208 SER A C 1
ATOM 1607 O O . SER A 1 208 ? 33.417 8.254 -41.931 1.00 78.00 208 SER A O 1
ATOM 1609 N N . PRO A 1 209 ? 35.292 7.435 -42.868 1.00 70.25 209 PRO A N 1
ATOM 1610 C CA . PRO A 1 209 ? 36.179 8.173 -41.978 1.00 70.25 209 PRO A CA 1
ATOM 1611 C C . PRO A 1 209 ? 35.944 9.679 -42.153 1.00 70.25 209 PRO A C 1
ATOM 1613 O O . PRO A 1 209 ? 36.253 10.250 -43.195 1.00 70.25 209 PRO A O 1
ATOM 1616 N N . ALA A 1 210 ? 35.337 10.298 -41.140 1.00 63.78 210 ALA A N 1
ATOM 1617 C CA . ALA A 1 210 ? 35.144 11.740 -41.070 1.00 63.78 210 ALA A CA 1
ATOM 1618 C C . ALA A 1 210 ? 36.493 12.456 -40.925 1.00 63.78 210 ALA A C 1
ATOM 1620 O O . ALA A 1 210 ? 37.448 11.886 -40.379 1.00 63.78 210 ALA A O 1
ATOM 1621 N N . ASP A 1 211 ? 36.550 13.711 -41.375 1.00 72.06 211 ASP A N 1
ATOM 1622 C CA . ASP A 1 211 ? 37.762 14.521 -41.316 1.00 72.06 211 ASP A CA 1
ATOM 1623 C C . ASP A 1 211 ? 38.345 14.559 -39.887 1.00 72.06 211 ASP A C 1
ATOM 1625 O O . ASP A 1 211 ? 37.611 14.708 -38.904 1.00 72.06 211 ASP A O 1
ATOM 1629 N N . PRO A 1 212 ? 39.680 14.437 -39.736 1.00 67.50 212 PRO A N 1
ATOM 1630 C CA . PRO A 1 212 ? 40.356 14.298 -38.443 1.00 67.50 212 PRO A CA 1
ATOM 1631 C C . PRO A 1 212 ? 40.107 15.471 -37.469 1.00 67.50 212 PRO A C 1
ATOM 1633 O O . PRO A 1 212 ? 40.369 15.350 -36.273 1.00 67.50 212 PRO A O 1
ATOM 1636 N N . VAL A 1 213 ? 39.596 16.596 -37.973 1.00 70.75 213 VAL A N 1
ATOM 1637 C CA . VAL A 1 213 ? 39.394 17.852 -37.241 1.00 70.75 213 VAL A CA 1
ATOM 1638 C C . VAL A 1 213 ? 38.162 17.815 -36.324 1.00 70.75 213 VAL A C 1
ATOM 1640 O O . VAL A 1 213 ? 38.171 18.474 -35.286 1.00 70.75 213 VAL A O 1
ATOM 1643 N N . ASP A 1 214 ? 37.151 16.994 -36.626 1.00 75.62 214 ASP A N 1
ATOM 1644 C CA . ASP A 1 214 ? 35.890 16.971 -35.863 1.00 75.62 214 ASP A CA 1
ATOM 1645 C C . ASP A 1 214 ? 35.904 15.984 -34.680 1.00 75.62 214 ASP A C 1
ATOM 1647 O O . ASP A 1 214 ? 35.104 16.092 -33.743 1.00 75.62 214 ASP A O 1
ATOM 1651 N N . TRP A 1 215 ? 36.854 15.044 -34.663 1.00 74.88 215 TRP A N 1
ATOM 1652 C CA . TRP A 1 215 ? 36.962 14.011 -33.626 1.00 74.88 215 TRP A CA 1
ATOM 1653 C C . TRP A 1 215 ? 37.095 14.551 -32.200 1.00 74.88 215 TRP A C 1
ATOM 1655 O O . TRP A 1 215 ? 36.396 14.039 -31.322 1.00 74.88 215 TRP A O 1
ATOM 1665 N N . PRO A 1 216 ? 37.924 15.574 -31.913 1.00 79.81 216 PRO A N 1
ATOM 1666 C CA . PRO A 1 216 ? 38.070 16.083 -30.551 1.00 79.81 216 PRO A CA 1
ATOM 1667 C C . PRO A 1 216 ? 36.768 16.671 -29.997 1.00 79.81 216 PRO A C 1
ATOM 1669 O O . PRO A 1 216 ? 36.470 16.497 -28.816 1.00 79.81 216 PRO A O 1
ATOM 1672 N N . VAL A 1 217 ? 35.970 17.325 -30.847 1.00 80.00 217 VAL A N 1
ATOM 1673 C CA . VAL A 1 217 ? 34.677 17.910 -30.460 1.00 80.00 217 VAL A CA 1
ATOM 1674 C C . VAL A 1 217 ? 33.670 16.801 -30.172 1.00 80.00 217 VAL A C 1
ATOM 1676 O O . VAL A 1 217 ? 33.011 16.811 -29.135 1.00 80.00 217 VAL A O 1
ATOM 1679 N N . ILE A 1 218 ? 33.609 15.796 -31.044 1.00 77.56 218 ILE A N 1
ATOM 1680 C CA . ILE A 1 218 ? 32.709 14.650 -30.906 1.00 77.56 218 ILE A CA 1
ATOM 1681 C C . ILE A 1 218 ? 33.031 13.836 -29.644 1.00 77.56 218 ILE A C 1
ATOM 1683 O O . ILE A 1 218 ? 32.131 13.549 -28.847 1.00 77.56 218 ILE A O 1
ATOM 1687 N N . PHE A 1 219 ? 34.304 13.498 -29.418 1.00 81.50 219 PHE A N 1
ATOM 1688 C CA . PHE A 1 219 ? 34.734 12.793 -28.208 1.00 81.50 219 PHE A CA 1
ATOM 1689 C C . PHE A 1 219 ? 34.542 13.647 -26.951 1.00 81.50 219 PHE A C 1
ATOM 1691 O O . PHE A 1 219 ? 34.106 13.122 -25.926 1.00 81.50 219 PHE A O 1
ATOM 1698 N N . GLY A 1 220 ? 34.795 14.957 -27.030 1.00 84.31 220 GLY A N 1
ATOM 1699 C CA . GLY A 1 220 ? 34.584 15.892 -25.927 1.00 84.31 220 GLY A CA 1
ATOM 1700 C C . GLY A 1 220 ? 33.118 15.973 -25.500 1.00 84.31 220 GLY A C 1
ATOM 1701 O O . GLY A 1 220 ? 32.806 15.782 -24.325 1.00 84.31 220 GLY A O 1
ATOM 1702 N N . CYS A 1 221 ? 32.202 16.185 -26.449 1.00 80.75 221 CYS A N 1
ATOM 1703 C CA . CYS A 1 221 ? 30.768 16.281 -26.172 1.00 80.75 221 CYS A CA 1
ATOM 1704 C C . CYS A 1 221 ? 30.176 14.946 -25.697 1.00 80.75 221 CYS A C 1
ATOM 1706 O O . CYS A 1 221 ? 29.434 14.920 -24.713 1.00 80.75 221 CYS A O 1
ATOM 1708 N N . THR A 1 222 ? 30.534 13.833 -26.345 1.00 79.62 222 THR A N 1
ATOM 1709 C CA . THR A 1 222 ? 30.013 12.499 -25.992 1.00 79.62 222 THR A CA 1
ATOM 1710 C C . THR A 1 222 ? 30.554 12.036 -24.639 1.00 79.62 222 THR A C 1
ATOM 1712 O O . THR A 1 222 ? 29.799 11.550 -23.792 1.00 79.62 222 THR A O 1
ATOM 1715 N N . GLY A 1 223 ? 31.851 12.240 -24.392 1.00 80.62 223 GLY A N 1
ATOM 1716 C CA . GLY A 1 223 ? 32.494 11.916 -23.122 1.00 80.62 223 GLY A CA 1
ATOM 1717 C C . GLY A 1 223 ? 31.922 12.733 -21.965 1.00 80.62 223 GLY A C 1
ATOM 1718 O O . GLY A 1 223 ? 31.524 12.158 -20.952 1.00 80.62 223 GLY A O 1
ATOM 1719 N N . ALA A 1 224 ? 31.794 14.054 -22.131 1.00 83.06 224 ALA A N 1
ATOM 1720 C CA . ALA A 1 224 ? 31.226 14.924 -21.104 1.00 83.06 224 ALA A CA 1
ATOM 1721 C C . ALA A 1 224 ? 29.775 14.550 -20.766 1.00 83.06 224 ALA A C 1
ATOM 1723 O O . ALA A 1 224 ? 29.442 14.428 -19.589 1.00 83.06 224 ALA A O 1
ATOM 1724 N N . ALA A 1 225 ? 28.927 14.301 -21.771 1.00 79.06 225 ALA A N 1
ATOM 1725 C CA . ALA A 1 225 ? 27.536 13.902 -21.555 1.00 79.06 225 ALA A CA 1
ATOM 1726 C C . ALA A 1 225 ? 27.419 12.560 -20.811 1.00 79.06 225 ALA A C 1
ATOM 1728 O O . ALA A 1 225 ? 26.612 12.430 -19.890 1.00 79.06 225 ALA A O 1
ATOM 1729 N N . THR A 1 226 ? 28.261 11.584 -21.162 1.00 79.25 226 THR A N 1
ATOM 1730 C CA . THR A 1 226 ? 28.247 10.250 -20.541 1.00 79.25 226 THR A CA 1
ATOM 1731 C C . THR A 1 226 ? 28.736 10.301 -19.092 1.00 79.25 226 THR A C 1
ATOM 1733 O O . THR A 1 226 ? 28.120 9.701 -18.211 1.00 79.25 226 THR A O 1
ATOM 1736 N N . ILE A 1 227 ? 29.801 11.065 -18.817 1.00 85.31 227 ILE A N 1
ATOM 1737 C CA . ILE A 1 227 ? 30.325 11.261 -17.457 1.00 85.31 227 ILE A CA 1
ATOM 1738 C C . ILE A 1 227 ? 29.300 12.001 -16.592 1.00 85.31 227 ILE A C 1
ATOM 1740 O O . ILE A 1 227 ? 29.043 11.581 -15.465 1.00 85.31 227 ILE A O 1
ATOM 1744 N N . LEU A 1 228 ? 28.682 13.067 -17.111 1.00 83.75 228 LEU A N 1
ATOM 1745 C CA . LEU A 1 228 ? 27.694 13.851 -16.367 1.00 83.75 228 LEU A CA 1
ATOM 1746 C C . LEU A 1 228 ? 26.422 13.036 -16.078 1.00 83.75 228 LEU A C 1
ATOM 1748 O O . LEU A 1 228 ? 25.925 13.056 -14.953 1.00 83.75 228 LEU A O 1
ATOM 1752 N N . GLY A 1 229 ? 25.931 12.277 -17.064 1.00 80.44 229 GLY A N 1
ATOM 1753 C CA . GLY A 1 229 ? 24.793 11.369 -16.901 1.00 80.44 229 GLY A CA 1
ATOM 1754 C C . GLY A 1 229 ? 25.082 10.262 -15.886 1.00 80.44 229 GLY A C 1
ATOM 1755 O O . GLY A 1 229 ? 24.283 10.028 -14.980 1.00 80.44 229 GLY A O 1
ATOM 1756 N N . GLY A 1 230 ? 26.265 9.643 -15.964 1.00 82.38 230 GLY A N 1
ATOM 1757 C CA . GLY A 1 230 ? 26.715 8.647 -14.990 1.00 82.38 230 GLY A CA 1
ATOM 1758 C C . GLY A 1 230 ? 26.841 9.215 -13.573 1.00 82.38 230 GLY A C 1
ATOM 1759 O O . GLY A 1 230 ? 26.389 8.584 -12.618 1.00 82.38 230 GLY A O 1
ATOM 1760 N N . LEU A 1 231 ? 27.383 10.430 -13.428 1.00 84.81 231 LEU A N 1
ATOM 1761 C CA . LEU A 1 231 ? 27.486 11.123 -12.141 1.00 84.81 231 LEU A CA 1
ATOM 1762 C C . LEU A 1 231 ? 26.101 11.429 -11.555 1.00 84.81 231 LEU A C 1
ATOM 1764 O O . LEU A 1 231 ? 25.891 11.230 -10.362 1.00 84.81 231 LEU A O 1
ATOM 1768 N N . LEU A 1 232 ? 25.149 11.872 -12.381 1.00 81.19 232 LEU A N 1
ATOM 1769 C CA . LEU A 1 232 ? 23.773 12.136 -11.958 1.00 81.19 232 LEU A CA 1
ATOM 1770 C C . LEU A 1 232 ? 23.077 10.867 -11.470 1.00 81.19 232 LEU A C 1
ATOM 1772 O O . LEU A 1 232 ? 22.498 10.886 -10.390 1.00 81.19 232 LEU A O 1
ATOM 1776 N N . VAL A 1 233 ? 23.180 9.757 -12.206 1.00 84.19 233 VAL A N 1
ATOM 1777 C CA . VAL A 1 233 ? 22.627 8.459 -11.777 1.00 84.19 233 VAL A CA 1
ATOM 1778 C C . VAL A 1 233 ? 23.303 7.973 -10.492 1.00 84.19 233 VAL A C 1
ATOM 1780 O O . VAL A 1 233 ? 22.640 7.488 -9.578 1.00 84.19 233 VAL A O 1
ATOM 1783 N N . PHE A 1 234 ? 24.619 8.137 -10.372 1.00 84.38 234 PHE A N 1
ATOM 1784 C CA . PHE A 1 234 ? 25.361 7.752 -9.174 1.00 84.38 234 PHE A CA 1
ATOM 1785 C C . PHE A 1 234 ? 24.976 8.577 -7.939 1.00 84.38 234 PHE A C 1
ATOM 1787 O O . PHE A 1 234 ? 24.788 8.035 -6.850 1.00 84.38 234 PHE A O 1
ATOM 1794 N N . LEU A 1 235 ? 24.824 9.892 -8.095 1.00 82.62 235 LEU A N 1
ATOM 1795 C CA . LEU A 1 235 ? 24.328 10.759 -7.029 1.00 82.62 235 LEU A CA 1
ATOM 1796 C C . LEU A 1 235 ? 22.879 10.416 -6.688 1.00 82.62 235 LEU A C 1
ATOM 1798 O O . LEU A 1 235 ? 22.557 10.342 -5.509 1.00 82.62 235 LEU A O 1
ATOM 1802 N N . ALA A 1 236 ? 22.063 10.116 -7.702 1.00 76.88 236 ALA A N 1
ATOM 1803 C CA . ALA A 1 236 ? 20.667 9.709 -7.594 1.00 76.88 236 ALA A CA 1
ATOM 1804 C C . ALA A 1 236 ? 20.458 8.229 -7.202 1.00 76.88 236 ALA A C 1
ATOM 1806 O O . ALA A 1 236 ? 19.344 7.725 -7.279 1.00 76.88 236 ALA A O 1
ATOM 1807 N N . THR A 1 237 ? 21.495 7.500 -6.789 1.00 78.19 237 THR A N 1
ATOM 1808 C CA . THR A 1 237 ? 21.367 6.138 -6.227 1.00 78.19 237 THR A CA 1
ATOM 1809 C C . THR A 1 237 ? 21.947 6.037 -4.820 1.00 78.19 237 THR A C 1
ATOM 1811 O O . THR A 1 237 ? 21.698 5.059 -4.116 1.00 78.19 237 THR A O 1
ATOM 1814 N N . ARG A 1 238 ? 22.684 7.057 -4.361 1.00 74.81 238 ARG A N 1
ATOM 1815 C CA . ARG A 1 238 ? 23.186 7.113 -2.989 1.00 74.81 238 ARG A CA 1
ATOM 1816 C C . ARG A 1 238 ? 22.116 7.678 -2.055 1.00 74.81 238 ARG A C 1
ATOM 1818 O O . ARG A 1 238 ? 21.697 8.813 -2.263 1.00 74.81 238 ARG A O 1
ATOM 1825 N N . PRO A 1 239 ? 21.699 6.947 -1.005 1.00 56.22 239 PRO A N 1
ATOM 1826 C CA . PRO A 1 239 ? 20.738 7.478 -0.049 1.00 56.22 239 PRO A CA 1
ATOM 1827 C C . PRO A 1 239 ? 21.278 8.793 0.536 1.00 56.22 239 PRO A C 1
ATOM 1829 O O . PRO A 1 239 ? 22.475 8.859 0.852 1.00 56.22 239 PRO A O 1
ATOM 1832 N N . PRO A 1 240 ? 20.444 9.846 0.657 1.00 59.66 240 PRO A N 1
ATOM 1833 C CA . PRO A 1 240 ? 20.862 11.069 1.323 1.00 59.66 240 PRO A CA 1
ATOM 1834 C C . PRO A 1 240 ? 21.324 10.679 2.726 1.00 59.66 240 PRO A C 1
ATOM 1836 O O . PRO A 1 240 ? 20.568 10.065 3.480 1.00 59.66 240 PRO A O 1
ATOM 1839 N N . ARG A 1 241 ? 22.596 10.954 3.043 1.00 57.09 241 ARG A N 1
ATOM 1840 C CA . ARG A 1 241 ? 23.081 10.757 4.409 1.00 57.09 241 ARG A CA 1
ATOM 1841 C C . ARG A 1 241 ? 22.232 11.645 5.332 1.00 57.09 241 ARG A C 1
ATOM 1843 O O . ARG A 1 241 ? 21.974 12.785 4.938 1.00 57.09 241 ARG A O 1
ATOM 1850 N N . PRO A 1 242 ? 21.762 11.100 6.466 1.00 52.72 242 PRO A N 1
ATOM 1851 C CA . PRO A 1 242 ? 20.952 11.839 7.427 1.00 52.72 242 PRO A CA 1
ATOM 1852 C C . PRO A 1 242 ? 21.690 13.067 7.964 1.00 52.72 242 PRO A C 1
ATOM 1854 O O . PRO A 1 242 ? 22.942 13.019 8.041 1.00 52.72 242 PRO A O 1
#

Sequence (242 aa):
MRYQKNEIISMAIVYEGHLPQGHTLDVHALASEIMDKAHQVNQLAEIQLSPHTIVKAQRADEQKFYSGSYEPADDLPRMLQECIREIRADMLAHGEIPDVMSVKNLVFKSWSSLVSTVWVGLYVKSDAQSDALQIDTLDADLITGSAGTLQDAAQSAGRPVVPVSAPAKPERHIRKGFLWQAAFWIGILMLITGCLLAGIVLYSLVSSPADPVDWPVIFGCTGAATILGGLLVFLATRPPRP

Foldseek 3Di:
DQDDALEWQEKEKEFAADAPPPDDDPQVVQVVQQVVVCVVVVVSVPHYYRPNYDYYYDYDDPVCVVVVNDDPVVPAVVRRVVSVVVSCVVCVVVVHDDDFFFWDWDWDKDQDPRTGTMIMITTGGHPDPPPDPRVPPDPPPPPPDDDDDDDDDDDDDDDDDDDDDDDDDDDPPPPPVVVLVVLLVVLVVLQVVLVVLVVVVVVCVVPPNDDPVCVVVSCVVSVVSNVVSVVSNVVSVDDPDD

pLDDT: mean 72.84, std 17.6, range [28.23, 92.94]

Radius of gyration: 28.56 Å; chains: 1; bounding box: 81×49×78 Å

Secondary structure (DSSP, 8-state):
--S-TTEEEEEEEEEESPPPTTPPP-HHHHHHHHHHHHHHTTSSTT-EEEEEEEEEEEE--HHHHHTT---HHHHHHHHHHHHHHHHHHHHHHTT-------EEEEEEEE--SSSSEEEEEEEEE-SS-SS---S-SSSSSSS--S------------------PPPPP------HHHHHHHHHHHHHHHHHHHHHHHHHHHHHHHHS---TTTHHHHHHHHHHHHHHHHHHHHHTTSPPP-